Protein AF-A0A3D5ZFB7-F1 (afdb_monomer)

Mean predicted aligned error: 10.95 Å

Radius of gyration: 21.82 Å; Cα contacts (8 Å, |Δi|>4): 203; chains: 1; bounding box: 71×39×55 Å

Structure (mmCIF, N/CA/C/O backbone):
data_AF-A0A3D5ZFB7-F1
#
_entry.id   AF-A0A3D5ZFB7-F1
#
loop_
_atom_site.group_PDB
_atom_site.id
_atom_site.type_symbol
_atom_site.label_atom_id
_atom_site.label_alt_id
_atom_site.label_comp_id
_atom_site.label_asym_id
_atom_site.label_entity_id
_atom_site.label_seq_id
_atom_site.pdbx_PDB_ins_code
_atom_site.Cartn_x
_atom_site.Cartn_y
_atom_site.Cartn_z
_atom_site.occupancy
_atom_site.B_iso_or_equiv
_atom_site.auth_seq_id
_atom_site.auth_comp_id
_atom_site.auth_asym_id
_atom_site.auth_atom_id
_atom_site.pdbx_PDB_model_num
ATOM 1 N N . MET A 1 1 ? -27.574 -4.111 3.394 1.00 50.00 1 MET A N 1
ATOM 2 C CA . MET A 1 1 ? -26.182 -4.610 3.380 1.00 50.00 1 MET A CA 1
ATOM 3 C C . MET A 1 1 ? -25.837 -5.037 4.792 1.00 50.00 1 MET A C 1
ATOM 5 O O . MET A 1 1 ? -26.088 -4.254 5.698 1.00 50.00 1 MET A O 1
ATOM 9 N N . GLU A 1 2 ? -25.321 -6.248 4.999 1.00 54.12 2 GLU A N 1
ATOM 10 C CA . GLU A 1 2 ? -24.775 -6.628 6.313 1.00 54.12 2 GLU A CA 1
ATOM 11 C C . GLU A 1 2 ? -23.625 -5.687 6.685 1.00 54.12 2 GLU A C 1
ATOM 13 O O . GLU A 1 2 ? -22.731 -5.469 5.862 1.00 54.12 2 GLU A O 1
ATOM 18 N N . ARG A 1 3 ? -23.669 -5.122 7.893 1.00 68.38 3 ARG A N 1
ATOM 19 C CA . ARG A 1 3 ? -22.588 -4.296 8.442 1.00 68.38 3 ARG A CA 1
ATOM 20 C C . ARG A 1 3 ? -21.372 -5.178 8.746 1.00 68.38 3 ARG A C 1
ATOM 22 O O . ARG A 1 3 ? -21.525 -6.341 9.108 1.00 68.38 3 ARG A O 1
ATOM 29 N N . TYR A 1 4 ? -20.171 -4.628 8.589 1.00 77.56 4 TYR A N 1
ATOM 30 C CA . TYR A 1 4 ? -18.932 -5.328 8.932 1.00 77.56 4 TYR A CA 1
ATOM 31 C C . TYR A 1 4 ? -18.887 -5.612 10.442 1.00 77.56 4 TYR A C 1
ATOM 33 O O . TYR A 1 4 ? -18.949 -4.675 11.235 1.00 77.56 4 TYR A O 1
ATOM 41 N N . ASN A 1 5 ? -18.738 -6.876 10.849 1.00 81.19 5 ASN A N 1
ATOM 42 C CA . ASN A 1 5 ? -18.515 -7.246 12.250 1.00 81.19 5 ASN A CA 1
ATOM 43 C C . ASN A 1 5 ? -17.029 -7.556 12.497 1.00 81.19 5 ASN A C 1
ATOM 45 O O . ASN A 1 5 ? -16.633 -8.707 12.655 1.00 81.19 5 ASN A O 1
ATOM 49 N N . PHE A 1 6 ? -16.176 -6.526 12.520 1.00 84.50 6 PHE A N 1
ATOM 50 C CA . PHE A 1 6 ? -14.735 -6.717 12.757 1.00 84.50 6 PHE A CA 1
ATOM 51 C C . PHE A 1 6 ? -14.398 -7.189 14.181 1.00 84.50 6 PHE A C 1
ATOM 53 O O . PHE A 1 6 ? -13.316 -7.758 14.391 1.00 84.50 6 PHE A O 1
ATOM 60 N N . LYS A 1 7 ? -15.306 -6.974 15.147 1.00 81.75 7 LYS A N 1
ATOM 61 C CA . LYS A 1 7 ? -15.159 -7.418 16.544 1.00 81.75 7 LYS A CA 1
ATOM 62 C C . LYS A 1 7 ? -15.029 -8.938 16.611 1.00 81.75 7 LYS A C 1
ATOM 64 O O . LYS A 1 7 ? -14.077 -9.434 17.217 1.00 81.75 7 LYS A O 1
ATOM 69 N N . ASP A 1 8 ? -15.859 -9.650 15.856 1.00 80.88 8 ASP A N 1
ATOM 70 C CA . ASP A 1 8 ? -15.842 -11.114 15.822 1.00 80.88 8 ASP A CA 1
ATOM 71 C C . ASP A 1 8 ? -15.081 -11.650 14.599 1.00 80.88 8 ASP A C 1
ATOM 73 O O . ASP A 1 8 ? -14.173 -12.474 14.737 1.00 80.88 8 ASP A O 1
ATOM 77 N N . GLU A 1 9 ? -15.311 -11.085 13.413 1.00 85.94 9 GLU A N 1
ATOM 78 C CA . GLU A 1 9 ? -14.885 -11.634 12.121 1.00 85.94 9 GLU A CA 1
ATOM 79 C C . GLU A 1 9 ? -13.856 -10.745 11.396 1.00 85.94 9 GLU A C 1
ATOM 81 O O . GLU A 1 9 ? -14.111 -10.194 10.323 1.00 85.94 9 GLU A O 1
ATOM 86 N N . LEU A 1 10 ? -12.641 -10.628 11.951 1.00 85.44 10 LEU A N 1
ATOM 87 C CA . LEU A 1 10 ? -11.584 -9.807 11.340 1.00 85.44 10 LEU A CA 1
ATOM 88 C C . LEU A 1 10 ? -11.217 -10.291 9.928 1.00 85.44 10 LEU A C 1
ATOM 90 O O . LEU A 1 10 ? -11.269 -9.512 8.984 1.00 85.44 10 LEU A O 1
ATOM 94 N N . THR A 1 11 ? -10.854 -11.567 9.768 1.00 85.50 11 THR A N 1
ATOM 95 C CA . THR A 1 11 ? -10.375 -12.091 8.477 1.00 85.50 11 THR A CA 1
ATOM 96 C C . THR A 1 11 ? -11.444 -12.011 7.377 1.00 85.50 11 THR A C 1
ATOM 98 O O . THR A 1 11 ? -11.147 -11.427 6.332 1.00 85.50 11 THR A O 1
ATOM 101 N N . PRO A 1 12 ? -12.686 -12.505 7.574 1.00 88.06 12 PRO A N 1
ATOM 102 C CA . PRO A 1 12 ? -13.744 -12.360 6.570 1.00 88.06 12 PRO A CA 1
ATOM 103 C C . PRO A 1 12 ? -14.067 -10.892 6.266 1.00 88.06 12 PRO A C 1
ATOM 105 O O . PRO A 1 12 ? -14.229 -10.529 5.100 1.00 88.06 12 PRO A O 1
ATOM 108 N N . GLY A 1 13 ? -14.084 -10.030 7.290 1.00 87.50 13 GLY A N 1
ATOM 109 C CA . GLY A 1 13 ? -14.293 -8.593 7.127 1.00 87.50 13 GLY A CA 1
ATOM 110 C C . GLY A 1 13 ? -13.228 -7.933 6.248 1.00 87.50 13 GLY A C 1
ATOM 111 O O . GLY A 1 13 ? -13.571 -7.152 5.361 1.00 87.50 13 GLY A O 1
ATOM 112 N N . VAL A 1 14 ? -11.950 -8.278 6.439 1.00 89.69 14 VAL A N 1
ATOM 113 C CA . VAL A 1 14 ? -10.826 -7.744 5.647 1.00 89.69 14 VAL A CA 1
ATOM 114 C C . VAL A 1 14 ? -10.932 -8.157 4.180 1.00 89.69 14 VAL A C 1
ATOM 116 O O . VAL A 1 14 ? -10.789 -7.309 3.303 1.00 89.69 14 VAL A O 1
ATOM 119 N N . PHE A 1 15 ? -11.233 -9.426 3.888 1.00 89.88 15 PHE A N 1
ATOM 120 C CA . PHE A 1 15 ? -11.402 -9.888 2.503 1.00 89.88 15 PHE A CA 1
ATOM 121 C C . PHE A 1 15 ? -12.648 -9.303 1.830 1.00 89.88 15 PHE A C 1
ATOM 123 O O . PHE A 1 15 ? -12.613 -8.968 0.644 1.00 89.88 15 PHE A O 1
ATOM 130 N N . ARG A 1 16 ? -13.741 -9.126 2.580 1.00 90.62 16 ARG A N 1
ATOM 131 C CA . ARG A 1 16 ? -14.948 -8.456 2.082 1.00 90.62 16 ARG A CA 1
ATOM 132 C C . ARG A 1 16 ? -14.668 -6.995 1.731 1.00 90.62 16 ARG A C 1
ATOM 134 O O . ARG A 1 16 ? -15.089 -6.542 0.668 1.00 90.62 16 ARG A O 1
ATOM 141 N N . LEU A 1 17 ? -13.930 -6.289 2.589 1.00 90.88 17 LEU A N 1
ATOM 142 C CA . LEU A 1 17 ? -13.538 -4.900 2.363 1.00 90.88 17 LEU A CA 1
ATOM 143 C C . LEU A 1 17 ? -12.579 -4.779 1.169 1.00 90.88 17 LEU A C 1
ATOM 145 O O . LEU A 1 17 ? -12.814 -3.954 0.288 1.00 90.88 17 LEU A O 1
ATOM 149 N N . LEU A 1 18 ? -11.589 -5.676 1.067 1.00 91.81 18 LEU A N 1
ATOM 150 C CA . LEU A 1 18 ? -10.706 -5.792 -0.097 1.00 91.81 18 LEU A CA 1
ATOM 151 C C . LEU A 1 18 ? -11.518 -5.897 -1.392 1.00 91.81 18 LEU A C 1
ATOM 153 O O . LEU A 1 18 ? -11.316 -5.102 -2.305 1.00 91.81 18 LEU A O 1
ATOM 157 N N . GLY A 1 19 ? -12.468 -6.834 -1.467 1.00 89.75 19 GLY A N 1
ATOM 158 C CA . GLY A 1 19 ? -13.283 -7.041 -2.668 1.00 89.75 19 GLY A CA 1
ATOM 159 C C . GLY A 1 19 ? -14.127 -5.825 -3.064 1.00 89.75 19 GLY A C 1
ATOM 160 O O . GLY A 1 19 ? -14.397 -5.620 -4.246 1.00 89.75 19 GLY A O 1
ATOM 161 N N . ARG A 1 20 ? -14.520 -4.989 -2.096 1.00 92.69 20 ARG A N 1
ATOM 162 C CA . ARG A 1 20 ? -15.295 -3.762 -2.335 1.00 92.69 20 ARG A CA 1
ATOM 163 C C . ARG A 1 20 ? -14.419 -2.587 -2.759 1.00 92.69 20 ARG A C 1
ATOM 165 O O . ARG A 1 20 ? -14.853 -1.781 -3.577 1.00 92.69 20 ARG A O 1
ATOM 172 N N . VAL A 1 21 ? -13.209 -2.474 -2.224 1.00 93.38 21 VAL A N 1
ATOM 173 C CA . VAL A 1 21 ? -12.342 -1.300 -2.420 1.00 93.38 21 VAL A CA 1
ATOM 174 C C . VAL A 1 21 ? -11.342 -1.493 -3.567 1.00 93.38 21 VAL A C 1
ATOM 176 O O . VAL A 1 21 ? -10.922 -0.513 -4.180 1.00 93.38 21 VAL A O 1
ATOM 179 N N . LEU A 1 22 ? -11.011 -2.740 -3.922 1.00 93.00 22 LEU A N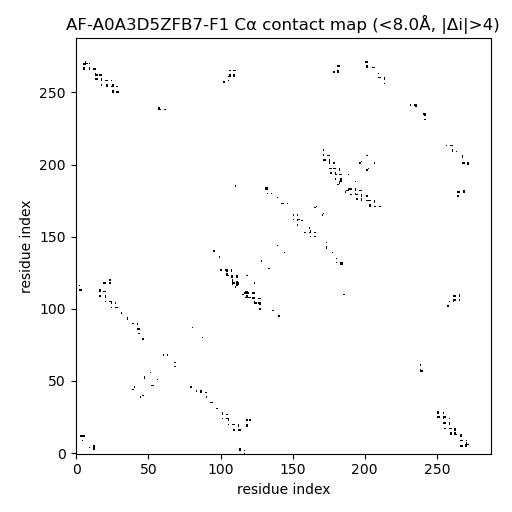 1
ATOM 180 C CA . LEU A 1 22 ? -9.963 -3.065 -4.894 1.00 93.00 22 LEU A CA 1
ATOM 181 C C . LEU A 1 22 ? -10.161 -2.393 -6.255 1.00 93.00 22 LEU A C 1
ATOM 183 O O . LEU A 1 22 ? -9.229 -1.776 -6.758 1.00 93.00 22 LEU A O 1
ATOM 187 N N . MET A 1 23 ? -11.349 -2.504 -6.857 1.00 92.44 23 MET A N 1
ATOM 188 C CA . MET A 1 23 ? -11.562 -2.016 -8.225 1.00 92.44 23 MET A CA 1
ATOM 189 C C . MET A 1 23 ? -11.438 -0.483 -8.332 1.00 92.44 23 MET A C 1
ATOM 191 O O . MET A 1 23 ? -10.672 -0.016 -9.177 1.00 92.44 23 MET A O 1
ATOM 195 N N . PRO A 1 24 ? -12.094 0.325 -7.473 1.00 92.75 24 PRO A N 1
ATOM 196 C CA . PRO A 1 24 ? -11.853 1.767 -7.440 1.00 92.75 24 PRO A CA 1
ATOM 197 C C . PRO A 1 24 ? -10.380 2.140 -7.203 1.00 92.75 24 PRO A C 1
ATOM 199 O O . PRO A 1 24 ? -9.858 3.018 -7.890 1.00 92.75 24 PRO A O 1
ATOM 202 N N . SER A 1 25 ? -9.694 1.471 -6.269 1.00 92.75 25 SER A N 1
ATOM 203 C CA . SER A 1 25 ? -8.273 1.717 -5.994 1.00 92.75 25 SER A CA 1
ATOM 204 C C . SER A 1 25 ? -7.386 1.375 -7.189 1.00 92.75 25 SER A C 1
ATOM 206 O O . SER A 1 25 ? -6.499 2.152 -7.527 1.00 92.75 25 SER A O 1
ATOM 208 N N . PHE A 1 26 ? -7.655 0.263 -7.871 1.00 91.50 26 PHE A N 1
ATOM 209 C CA . PHE A 1 26 ? -6.929 -0.149 -9.068 1.00 91.50 26 PHE A CA 1
ATOM 210 C C . PHE A 1 26 ? -7.075 0.864 -10.212 1.00 91.50 26 PHE A C 1
ATOM 212 O O . PHE A 1 26 ? -6.081 1.242 -10.831 1.00 91.50 26 PHE A O 1
ATOM 219 N N . ILE A 1 27 ? -8.290 1.374 -10.445 1.00 91.06 27 ILE A N 1
ATOM 220 C CA . ILE A 1 27 ? -8.531 2.454 -11.417 1.00 91.06 27 ILE A CA 1
ATOM 221 C C . ILE A 1 27 ? -7.706 3.694 -11.051 1.00 91.06 27 ILE A C 1
ATOM 223 O O . ILE A 1 27 ? -7.077 4.296 -11.921 1.00 91.06 27 ILE A O 1
ATOM 227 N N . MET A 1 28 ? -7.660 4.056 -9.767 1.00 91.25 28 MET A N 1
ATOM 228 C CA . MET A 1 28 ? -6.862 5.189 -9.302 1.00 91.25 28 MET A CA 1
ATOM 229 C C . MET A 1 28 ? -5.358 4.978 -9.532 1.00 91.25 28 MET A C 1
ATOM 231 O O . MET A 1 28 ? -4.671 5.903 -9.967 1.00 91.25 28 MET A O 1
ATOM 235 N N . SER A 1 29 ? -4.845 3.765 -9.297 1.00 89.44 29 SER A N 1
ATOM 236 C CA . SER A 1 29 ? -3.453 3.413 -9.605 1.00 89.44 29 SER A CA 1
ATOM 237 C C . SER A 1 29 ? -3.148 3.554 -11.095 1.00 89.44 29 SER A C 1
ATOM 239 O O . SER A 1 29 ? -2.123 4.131 -11.448 1.00 89.44 29 SER A O 1
ATOM 241 N N . LEU A 1 30 ? -4.043 3.088 -11.974 1.00 89.19 30 LEU A N 1
ATOM 242 C CA . LEU A 1 30 ? -3.875 3.218 -13.425 1.00 89.19 30 LEU A CA 1
ATOM 243 C C . LEU A 1 30 ? -3.819 4.684 -13.866 1.00 89.19 30 LEU A C 1
ATOM 245 O O . LEU A 1 30 ? -2.933 5.053 -14.635 1.00 89.19 30 LEU A O 1
ATOM 249 N N . ILE A 1 31 ? -4.713 5.531 -13.347 1.00 89.81 31 ILE A N 1
ATOM 250 C CA . ILE A 1 31 ? -4.702 6.975 -13.628 1.00 89.81 31 ILE A CA 1
ATOM 251 C C . ILE A 1 31 ? -3.349 7.580 -13.232 1.00 89.81 31 ILE A C 1
ATOM 253 O O . ILE A 1 31 ? -2.757 8.327 -14.011 1.00 89.81 31 ILE A O 1
ATOM 257 N N . PHE A 1 32 ? -2.822 7.223 -12.058 1.00 86.19 32 PHE A N 1
ATOM 258 C CA . PHE A 1 32 ? -1.526 7.725 -11.604 1.00 86.19 32 PHE A CA 1
ATOM 259 C C . PHE A 1 32 ? -0.352 7.250 -12.445 1.00 86.19 32 PHE A C 1
ATOM 261 O O . PHE A 1 32 ? 0.542 8.042 -12.723 1.00 86.19 32 PHE A O 1
ATOM 268 N N . VAL A 1 33 ? -0.357 5.992 -12.879 1.00 83.38 33 VAL A N 1
ATOM 269 C CA . VAL A 1 33 ? 0.680 5.459 -13.770 1.00 83.38 33 VAL A CA 1
ATOM 270 C C . VAL A 1 33 ? 0.691 6.220 -15.092 1.00 83.38 33 VAL A C 1
ATOM 272 O O . VAL A 1 33 ? 1.760 6.603 -15.556 1.00 83.38 33 VAL A O 1
ATOM 275 N N . VAL A 1 34 ? -0.481 6.520 -15.658 1.00 84.56 34 VAL A N 1
ATOM 276 C CA . VAL A 1 34 ? -0.592 7.328 -16.883 1.00 84.56 34 VAL A CA 1
ATOM 277 C C . VAL A 1 34 ? -0.084 8.756 -16.661 1.00 84.56 34 VAL A C 1
ATOM 279 O O . VAL A 1 34 ? 0.650 9.272 -17.500 1.00 84.56 34 VAL A O 1
ATOM 282 N N . ILE A 1 35 ? -0.415 9.386 -15.527 1.00 85.56 35 ILE A N 1
ATOM 283 C CA . ILE A 1 35 ? 0.091 10.725 -15.180 1.00 85.56 35 ILE A CA 1
ATOM 284 C C . ILE A 1 35 ? 1.615 10.705 -15.031 1.00 85.56 35 ILE A C 1
ATOM 286 O O . ILE A 1 35 ? 2.288 11.558 -15.601 1.00 85.56 35 ILE A O 1
ATOM 290 N N . ILE A 1 36 ? 2.169 9.737 -14.297 1.00 81.12 36 ILE A N 1
ATOM 291 C CA . ILE A 1 36 ? 3.616 9.611 -14.087 1.00 81.12 36 ILE A CA 1
ATOM 292 C C . ILE A 1 36 ? 4.330 9.358 -15.411 1.00 81.12 36 ILE A C 1
ATOM 294 O O . ILE A 1 36 ? 5.331 10.012 -15.679 1.00 81.12 36 ILE A O 1
ATOM 298 N N . ALA A 1 37 ? 3.806 8.471 -16.259 1.00 77.12 37 ALA A N 1
ATOM 299 C CA . ALA A 1 37 ? 4.368 8.215 -17.579 1.00 77.12 37 ALA A CA 1
ATOM 300 C C . ALA A 1 37 ? 4.343 9.477 -18.457 1.00 77.12 37 ALA A C 1
ATOM 302 O O . ALA A 1 37 ? 5.366 9.846 -19.026 1.00 77.12 37 ALA A O 1
ATOM 303 N N . GLY A 1 38 ? 3.208 10.180 -18.518 1.00 78.69 38 GLY A N 1
ATOM 304 C CA . GLY A 1 38 ? 3.067 11.399 -19.317 1.00 78.69 38 GLY A CA 1
ATOM 305 C C . GLY A 1 38 ? 3.957 12.543 -18.830 1.00 78.69 38 GLY A C 1
ATOM 306 O O . GLY A 1 38 ? 4.639 13.181 -19.626 1.00 78.69 38 GLY A O 1
ATOM 307 N N . VAL A 1 39 ? 4.006 12.784 -17.519 1.00 77.50 39 VAL A N 1
ATOM 308 C CA . VAL A 1 39 ? 4.886 13.800 -16.922 1.00 77.50 39 VAL A CA 1
ATOM 309 C C . VAL A 1 39 ? 6.356 13.396 -17.059 1.00 77.50 39 VAL A C 1
ATOM 311 O O . VAL A 1 39 ? 7.197 14.244 -17.345 1.00 77.50 39 VAL A O 1
ATOM 314 N N . GLY A 1 40 ? 6.666 12.105 -16.926 1.00 71.44 40 GLY A N 1
ATOM 315 C CA . GLY A 1 40 ? 8.001 11.553 -17.138 1.00 71.44 40 GLY A CA 1
ATOM 316 C C . GLY A 1 40 ? 8.535 11.833 -18.540 1.00 71.44 40 GLY A C 1
ATOM 317 O O . GLY A 1 40 ? 9.668 12.280 -18.660 1.00 71.44 40 GLY A O 1
ATOM 318 N N . MET A 1 41 ? 7.703 11.691 -19.578 1.00 71.56 41 MET A N 1
ATOM 319 C CA . MET A 1 41 ? 8.077 12.035 -20.961 1.00 71.56 41 MET A CA 1
ATOM 320 C C . MET A 1 41 ? 8.382 13.528 -21.157 1.00 71.56 41 MET A C 1
ATOM 322 O O . MET A 1 41 ? 9.166 13.885 -22.029 1.00 71.56 41 MET A O 1
ATOM 326 N N . VAL A 1 42 ? 7.769 14.413 -20.364 1.00 73.56 42 VAL A N 1
ATOM 327 C CA . VAL A 1 42 ? 8.004 15.866 -20.444 1.00 73.56 42 VAL A CA 1
ATOM 328 C C . VAL A 1 42 ? 9.257 16.274 -19.667 1.00 73.56 42 VAL A C 1
ATOM 330 O O . VAL A 1 42 ? 9.999 17.151 -20.100 1.00 73.56 42 VAL A O 1
ATOM 333 N N . ILE A 1 43 ? 9.480 15.658 -18.505 1.00 70.00 43 ILE A N 1
ATOM 334 C CA . ILE A 1 43 ? 10.579 15.981 -17.585 1.00 70.00 43 ILE A CA 1
ATOM 335 C C . ILE A 1 43 ? 11.896 15.307 -18.007 1.00 70.00 43 ILE A C 1
ATOM 337 O O . ILE A 1 43 ? 12.976 15.837 -17.740 1.00 70.00 43 ILE A O 1
ATOM 341 N N . VAL A 1 44 ? 11.809 14.153 -18.669 1.00 65.62 44 VAL A N 1
ATOM 342 C CA . VAL A 1 44 ? 12.936 13.403 -19.233 1.00 65.62 44 VAL A CA 1
ATOM 343 C C . VAL A 1 44 ? 12.664 13.162 -20.726 1.00 65.62 44 VAL A C 1
ATOM 345 O O . VAL A 1 44 ? 12.299 12.054 -21.123 1.00 65.62 44 VAL A O 1
ATOM 348 N N . PRO A 1 45 ? 12.792 14.204 -21.570 1.00 57.31 45 PRO A N 1
ATOM 349 C CA . PRO A 1 45 ? 12.507 14.098 -23.003 1.00 57.31 45 PRO A CA 1
ATOM 350 C C . PRO A 1 45 ? 13.519 13.212 -23.753 1.00 57.31 45 PRO A C 1
ATOM 352 O O . PRO A 1 45 ? 13.191 12.648 -24.796 1.00 57.31 45 PRO A O 1
ATOM 355 N N . ASP A 1 46 ? 14.722 13.030 -23.197 1.00 53.84 46 ASP A N 1
ATOM 356 C CA . ASP A 1 46 ? 15.858 12.353 -23.842 1.00 53.84 46 ASP A CA 1
ATOM 357 C C . ASP A 1 46 ? 15.900 10.827 -23.666 1.00 53.84 46 ASP A C 1
ATOM 359 O O . ASP A 1 46 ? 16.905 10.191 -23.972 1.00 53.84 46 ASP A O 1
ATOM 363 N N . LEU A 1 47 ? 14.789 10.188 -23.279 1.00 49.47 47 LEU A N 1
ATOM 364 C CA . LEU A 1 47 ? 14.677 8.718 -23.308 1.00 49.47 47 LEU A CA 1
ATOM 365 C C . LEU A 1 47 ? 14.914 8.110 -24.708 1.00 49.47 47 LEU A C 1
ATOM 367 O O . LEU A 1 47 ? 15.100 6.903 -24.819 1.00 49.47 47 LEU A O 1
ATOM 371 N N . SER A 1 48 ? 14.903 8.933 -25.762 1.00 47.78 48 SER A N 1
ATOM 372 C CA . SER A 1 48 ? 15.145 8.540 -27.157 1.00 47.78 48 SER A CA 1
ATOM 373 C C . SER A 1 48 ? 16.547 8.872 -27.690 1.00 47.78 48 SER A C 1
ATOM 375 O O . SER A 1 48 ? 16.870 8.474 -28.808 1.00 47.78 48 SER A O 1
ATOM 377 N N . ALA A 1 49 ? 17.380 9.602 -26.938 1.00 46.28 49 ALA A N 1
ATOM 378 C CA . ALA A 1 49 ? 18.609 10.187 -27.479 1.00 46.28 49 ALA A CA 1
ATOM 379 C C . ALA A 1 49 ? 19.836 9.257 -27.442 1.00 46.28 49 ALA A C 1
ATOM 381 O O . ALA A 1 49 ? 20.758 9.449 -28.234 1.00 46.28 49 ALA A O 1
ATOM 382 N N . GLU A 1 50 ? 19.844 8.211 -26.608 1.00 47.72 50 GLU A N 1
ATOM 383 C CA . GLU A 1 50 ? 20.925 7.214 -26.577 1.00 47.72 50 GLU A CA 1
ATOM 384 C C . GLU A 1 50 ? 20.471 5.838 -27.104 1.00 47.72 50 GLU A C 1
ATOM 386 O O . GLU A 1 50 ? 20.183 4.898 -26.368 1.00 47.72 50 GLU A O 1
ATOM 391 N N . GLY A 1 51 ? 20.462 5.719 -28.435 1.00 49.38 51 GLY A N 1
ATOM 392 C CA . GLY A 1 51 ? 21.029 4.558 -29.138 1.00 49.38 51 GLY A CA 1
ATOM 393 C C . GLY A 1 51 ? 20.141 3.350 -29.452 1.00 49.38 51 GLY A C 1
ATOM 394 O O . GLY A 1 51 ? 20.435 2.648 -30.415 1.00 49.38 51 GLY A O 1
ATOM 395 N N . GLU A 1 52 ? 19.043 3.121 -28.739 1.00 51.66 52 GLU A N 1
ATOM 396 C CA . GLU A 1 52 ? 18.027 2.136 -29.135 1.00 51.66 52 GLU A CA 1
ATOM 397 C C . GLU A 1 52 ? 16.658 2.798 -29.090 1.00 51.66 52 GLU A C 1
ATOM 399 O O . GLU A 1 52 ? 16.231 3.278 -28.040 1.00 51.66 52 GLU A O 1
ATOM 404 N N . ASP A 1 53 ? 15.957 2.804 -30.227 1.00 56.97 53 ASP A N 1
ATOM 405 C CA . ASP A 1 53 ? 14.529 3.110 -30.251 1.00 56.97 53 ASP A CA 1
ATOM 406 C C . ASP A 1 53 ? 13.879 2.229 -29.170 1.00 56.97 53 ASP A C 1
ATOM 408 O O . ASP A 1 53 ? 14.141 1.026 -29.125 1.00 56.97 53 ASP A O 1
ATOM 412 N N . PHE A 1 54 ? 13.091 2.797 -28.251 1.00 56.22 54 PHE A N 1
ATOM 413 C CA . PHE A 1 54 ? 12.473 2.033 -27.151 1.00 56.22 54 PHE A CA 1
ATOM 414 C C . PHE A 1 54 ? 11.748 0.790 -27.688 1.00 56.22 54 PHE A C 1
ATOM 416 O O . PHE A 1 54 ? 11.706 -0.257 -27.051 1.00 56.22 54 PHE A O 1
ATOM 423 N N . LYS A 1 55 ? 11.253 0.892 -28.922 1.00 57.81 55 LYS A N 1
ATOM 424 C CA . LYS A 1 55 ? 10.718 -0.206 -29.713 1.00 57.81 55 LYS A CA 1
ATOM 425 C C . LYS A 1 55 ? 11.740 -1.314 -30.014 1.00 57.81 55 LYS A C 1
ATOM 427 O O . LYS A 1 55 ? 11.425 -2.470 -29.771 1.00 57.81 55 LYS A O 1
ATOM 432 N N . THR A 1 56 ? 12.936 -0.980 -30.491 1.00 62.84 56 THR A N 1
ATOM 433 C CA . THR A 1 56 ? 14.034 -1.931 -30.734 1.00 62.84 56 THR A CA 1
ATOM 434 C C . THR A 1 56 ? 14.474 -2.609 -29.441 1.00 62.84 56 THR A C 1
ATOM 436 O O . THR A 1 56 ? 14.653 -3.820 -29.435 1.00 62.84 56 THR A O 1
ATOM 439 N N . PHE A 1 57 ? 14.554 -1.862 -28.333 1.00 64.06 57 PHE A N 1
ATOM 440 C CA . PHE A 1 57 ? 14.828 -2.441 -27.015 1.00 64.06 57 PHE A CA 1
ATOM 441 C C . PHE A 1 57 ? 13.716 -3.397 -26.557 1.00 64.06 57 PHE A C 1
ATOM 443 O O . PHE A 1 57 ? 13.999 -4.442 -25.990 1.00 64.06 57 PHE A O 1
ATOM 450 N N . LEU A 1 58 ? 12.441 -3.073 -26.798 1.00 60.69 58 LEU A N 1
ATOM 451 C CA . LEU A 1 58 ? 11.327 -3.973 -26.473 1.00 60.69 58 LEU A CA 1
ATOM 452 C C . LEU A 1 58 ? 11.286 -5.224 -27.360 1.00 60.69 58 LEU A C 1
ATOM 454 O O . LEU A 1 58 ? 10.839 -6.276 -26.908 1.00 60.69 58 LEU A O 1
ATOM 458 N N . GLU A 1 59 ? 11.717 -5.105 -28.614 1.00 63.12 59 GLU A N 1
ATOM 459 C CA . GLU A 1 59 ? 11.829 -6.225 -29.546 1.00 63.12 59 GLU A CA 1
ATOM 460 C C . GLU A 1 59 ? 13.009 -7.139 -29.168 1.00 63.12 59 GLU A C 1
ATOM 462 O O . GLU A 1 59 ? 12.828 -8.354 -29.144 1.00 63.12 59 GLU A O 1
ATOM 467 N N . SER A 1 60 ? 14.158 -6.581 -28.764 1.00 64.06 60 SER A N 1
ATOM 468 C CA . SER A 1 60 ? 15.317 -7.347 -28.275 1.00 64.06 60 SER A CA 1
ATOM 469 C C . SER A 1 60 ? 15.136 -7.877 -26.846 1.00 64.06 60 SER A C 1
ATOM 471 O O . SER A 1 60 ? 15.658 -8.937 -26.513 1.00 64.06 60 SER A O 1
ATOM 473 N N . ALA A 1 61 ? 14.319 -7.219 -26.013 1.00 61.69 61 ALA A N 1
ATOM 474 C CA . ALA A 1 61 ? 13.980 -7.657 -24.655 1.00 61.69 61 ALA A CA 1
ATOM 475 C C . ALA A 1 61 ? 13.376 -9.068 -24.595 1.00 61.69 61 ALA A C 1
ATOM 477 O O . ALA A 1 61 ? 13.512 -9.748 -23.580 1.00 61.69 61 ALA A O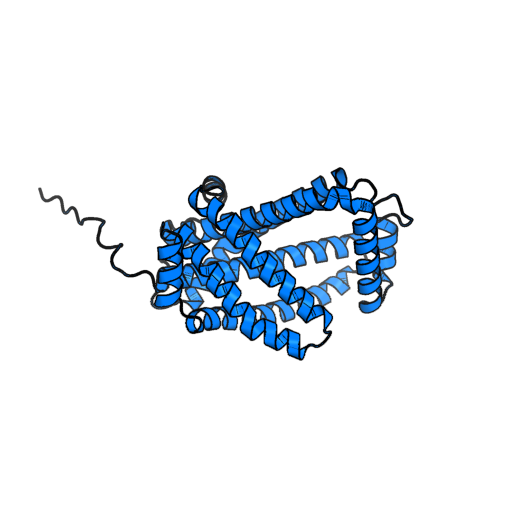 1
ATOM 478 N N . ALA A 1 62 ? 12.711 -9.505 -25.668 1.00 60.88 62 ALA A N 1
ATOM 479 C CA . ALA A 1 62 ? 12.138 -10.843 -25.777 1.00 60.88 62 ALA A CA 1
ATOM 480 C C . ALA A 1 62 ? 13.188 -11.943 -26.029 1.00 60.88 62 ALA A C 1
ATOM 482 O O . ALA A 1 62 ? 12.878 -13.120 -25.853 1.00 60.88 62 ALA A O 1
ATOM 483 N N . GLU A 1 63 ? 14.402 -11.572 -26.447 1.00 66.25 63 GLU A N 1
ATOM 484 C CA . GLU A 1 63 ? 15.482 -12.498 -26.807 1.00 66.25 63 GLU A CA 1
ATOM 485 C C . GLU A 1 63 ? 16.490 -12.722 -25.667 1.00 66.25 63 GLU A C 1
ATOM 487 O O . GLU A 1 63 ? 17.233 -13.703 -25.702 1.00 66.25 63 GLU A O 1
ATOM 492 N N . TYR A 1 64 ? 16.506 -11.860 -24.644 1.00 63.47 64 TYR A N 1
ATOM 493 C CA . TYR A 1 64 ? 17.410 -11.986 -23.495 1.00 63.47 64 TYR A CA 1
ATOM 494 C C . TYR A 1 64 ? 16.906 -12.993 -22.451 1.00 63.47 64 TYR A C 1
ATOM 496 O O . TYR A 1 64 ? 15.709 -13.079 -22.160 1.00 63.47 64 TYR A O 1
ATOM 504 N N . GLU A 1 65 ? 17.834 -13.712 -21.809 1.00 66.06 65 GLU A N 1
ATOM 505 C CA . GLU A 1 65 ? 17.530 -14.465 -20.587 1.00 66.06 65 GLU A CA 1
ATOM 506 C C . GLU A 1 65 ? 17.147 -13.501 -19.443 1.00 66.06 65 GLU A C 1
ATOM 508 O O . GLU A 1 65 ? 17.607 -12.358 -19.397 1.00 66.06 65 GLU A O 1
ATOM 513 N N . SER A 1 66 ? 16.300 -13.936 -18.496 1.00 57.22 66 SER A N 1
ATOM 514 C CA . SER A 1 66 ? 15.715 -13.046 -17.469 1.00 57.22 66 SER A CA 1
ATOM 515 C C . SER A 1 66 ? 16.749 -12.283 -16.645 1.00 57.22 66 SER A C 1
ATOM 517 O O . SER A 1 66 ? 16.530 -11.129 -16.266 1.00 57.22 66 SER A O 1
ATOM 519 N N . ASP A 1 67 ? 17.872 -12.932 -16.362 1.00 61.47 67 ASP A N 1
ATOM 520 C CA . ASP A 1 67 ? 18.917 -12.402 -15.492 1.00 61.47 67 ASP A CA 1
ATOM 521 C C . ASP A 1 67 ? 19.760 -11.357 -16.237 1.00 61.47 67 ASP A C 1
ATOM 523 O O . ASP A 1 67 ? 20.126 -10.323 -15.673 1.00 61.47 67 ASP A O 1
ATOM 527 N N . GLU A 1 68 ? 19.972 -11.571 -17.536 1.00 67.31 68 GLU A N 1
ATOM 528 C CA . GLU A 1 68 ? 20.666 -10.649 -18.434 1.00 67.31 68 GLU A CA 1
ATOM 529 C C . GLU A 1 68 ? 19.801 -9.414 -18.730 1.00 67.31 68 GLU A C 1
ATOM 531 O O . GLU A 1 68 ? 20.264 -8.278 -18.598 1.00 67.31 68 GLU A O 1
ATOM 536 N N . LEU A 1 69 ? 18.503 -9.616 -18.989 1.00 67.69 69 LEU A N 1
ATOM 537 C CA . LEU A 1 69 ? 17.531 -8.537 -19.170 1.00 67.69 69 LEU A CA 1
ATOM 538 C C . LEU A 1 69 ? 17.448 -7.634 -17.933 1.00 67.69 69 LEU A C 1
ATOM 540 O O . LEU A 1 69 ? 17.385 -6.410 -18.057 1.00 67.69 69 LEU A O 1
ATOM 544 N N . THR A 1 70 ? 17.470 -8.225 -16.736 1.00 61.97 70 THR A N 1
ATOM 545 C CA . THR A 1 70 ? 17.419 -7.473 -15.475 1.00 61.97 70 THR A CA 1
ATOM 546 C C . THR A 1 70 ? 18.652 -6.584 -15.309 1.00 61.97 70 THR A C 1
ATOM 548 O O . THR A 1 70 ? 18.514 -5.420 -14.927 1.00 61.97 70 THR A O 1
ATOM 551 N N . GLY A 1 71 ? 19.843 -7.096 -15.641 1.00 67.94 71 GLY A N 1
ATOM 552 C CA . GLY A 1 71 ? 21.089 -6.325 -15.620 1.00 67.94 71 GLY A CA 1
ATOM 553 C C . GLY A 1 71 ? 21.079 -5.163 -16.616 1.00 67.94 71 GLY A C 1
ATOM 554 O O . GLY A 1 71 ? 21.347 -4.024 -16.233 1.00 67.94 71 GLY A O 1
ATOM 555 N N . ILE A 1 72 ? 20.669 -5.422 -17.862 1.00 68.25 72 ILE A N 1
ATOM 556 C CA . ILE A 1 72 ? 20.567 -4.402 -18.919 1.00 68.25 72 ILE A CA 1
ATOM 557 C C . ILE A 1 72 ? 19.539 -3.325 -18.546 1.00 68.25 72 ILE A C 1
ATOM 559 O O . ILE A 1 72 ? 19.790 -2.131 -18.716 1.00 68.25 72 ILE A O 1
ATOM 563 N N . MET A 1 73 ? 18.384 -3.718 -18.000 1.00 65.62 73 MET A N 1
ATOM 564 C CA . MET A 1 73 ? 17.375 -2.772 -17.523 1.00 65.62 73 MET A CA 1
ATOM 565 C C . MET A 1 73 ? 17.904 -1.894 -16.389 1.00 65.62 73 MET A C 1
ATOM 567 O O . MET A 1 73 ? 17.678 -0.685 -16.408 1.00 65.62 73 MET A O 1
ATOM 571 N N . GLN A 1 74 ? 18.604 -2.475 -15.411 1.00 65.75 74 GLN A N 1
ATOM 572 C CA . GLN A 1 74 ? 19.204 -1.711 -14.318 1.00 65.75 74 GLN A CA 1
ATOM 573 C C . GLN A 1 74 ? 20.238 -0.711 -14.834 1.00 65.75 74 GLN A C 1
ATOM 575 O O . GLN A 1 74 ? 20.191 0.453 -14.443 1.00 65.75 74 GLN A O 1
ATOM 580 N N . GLU A 1 75 ? 21.124 -1.129 -15.736 1.00 66.06 75 GLU A N 1
ATOM 581 C CA . GLU A 1 75 ? 22.138 -0.256 -16.328 1.00 66.06 75 GLU A CA 1
ATOM 582 C C . GLU A 1 75 ? 21.501 0.896 -17.116 1.00 66.06 75 GLU A C 1
ATOM 584 O O . GLU A 1 75 ? 21.838 2.058 -16.888 1.00 66.06 75 GLU A O 1
ATOM 589 N N . LYS A 1 76 ? 20.508 0.609 -17.968 1.00 67.50 76 LYS A N 1
ATOM 590 C CA . LYS A 1 76 ? 19.777 1.644 -18.714 1.00 67.50 76 LYS A CA 1
ATOM 591 C C . LYS A 1 76 ? 19.053 2.614 -17.783 1.00 67.50 76 LYS A C 1
ATOM 593 O O . LYS A 1 76 ? 19.148 3.822 -17.983 1.00 67.50 76 LYS A O 1
ATOM 598 N N . ILE A 1 77 ? 18.371 2.122 -16.745 1.00 66.38 77 ILE A N 1
ATOM 599 C CA . ILE A 1 77 ? 17.710 2.977 -15.745 1.00 66.38 77 ILE A CA 1
ATOM 600 C C . ILE A 1 77 ? 18.739 3.863 -15.035 1.00 66.38 77 ILE A C 1
ATOM 602 O O . ILE A 1 77 ? 18.493 5.056 -14.870 1.00 66.38 77 ILE A O 1
ATOM 606 N N . MET A 1 78 ? 19.894 3.314 -14.654 1.00 65.50 78 MET A N 1
ATOM 607 C CA . MET A 1 78 ? 20.971 4.065 -14.004 1.00 65.50 78 MET A CA 1
ATOM 608 C C . MET A 1 78 ? 21.605 5.109 -14.928 1.00 65.50 78 MET A C 1
ATOM 610 O O . MET A 1 78 ? 21.916 6.204 -14.464 1.00 65.50 78 MET A O 1
ATOM 614 N N . ASN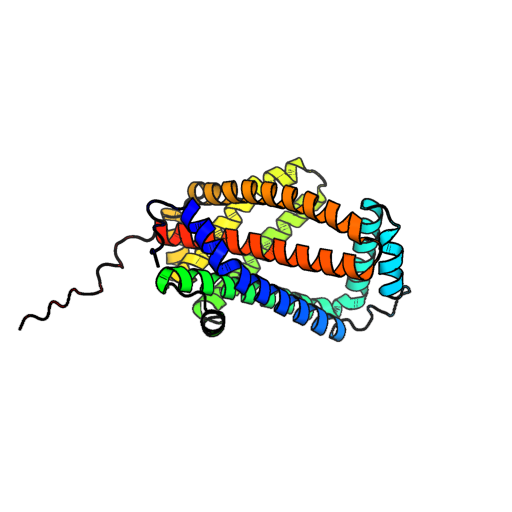 A 1 79 ? 21.747 4.817 -16.222 1.00 66.88 79 ASN A N 1
ATOM 615 C CA . ASN A 1 79 ? 22.244 5.769 -17.217 1.00 66.88 79 ASN A CA 1
ATOM 616 C C . ASN A 1 79 ? 21.232 6.890 -17.486 1.00 66.88 79 ASN A C 1
ATOM 618 O O . ASN A 1 79 ? 21.585 8.065 -17.449 1.00 66.88 79 ASN A O 1
ATOM 622 N N . ILE A 1 80 ? 19.945 6.565 -17.640 1.00 66.88 80 ILE A N 1
ATOM 623 C CA . ILE A 1 80 ? 18.877 7.573 -17.742 1.00 66.88 80 ILE A CA 1
ATOM 624 C C . ILE A 1 80 ? 18.868 8.456 -16.491 1.00 66.88 80 ILE A C 1
ATOM 626 O O . ILE A 1 80 ? 18.733 9.678 -16.588 1.00 66.88 80 ILE A O 1
ATOM 630 N N . PHE A 1 81 ? 19.034 7.846 -15.317 1.00 65.94 81 PHE A N 1
ATOM 631 C CA . PHE A 1 81 ? 19.087 8.548 -14.045 1.00 65.94 81 PHE A CA 1
ATOM 632 C C . PHE A 1 81 ? 20.293 9.481 -13.939 1.00 65.94 81 PHE A C 1
ATOM 634 O O . PHE A 1 81 ? 20.137 10.624 -13.512 1.00 65.94 81 PHE A O 1
ATOM 641 N N . SER A 1 82 ? 21.485 9.015 -14.319 1.00 66.88 82 SER A N 1
ATOM 642 C CA . SER A 1 82 ? 22.721 9.798 -14.243 1.00 66.88 82 SER A CA 1
ATOM 643 C C . SER A 1 82 ? 22.688 10.993 -15.201 1.00 66.88 82 SER A C 1
ATOM 645 O O . SER A 1 82 ? 23.036 12.105 -14.800 1.00 66.88 82 SER A O 1
ATOM 647 N N . LEU A 1 83 ? 22.168 10.801 -16.417 1.00 68.25 83 LEU A N 1
ATOM 648 C CA . LEU A 1 83 ? 21.990 11.852 -17.422 1.00 68.25 83 LEU A CA 1
ATOM 649 C C . LEU A 1 83 ? 20.945 12.893 -17.003 1.00 68.25 83 LEU A C 1
ATOM 651 O O . LEU A 1 83 ? 21.103 14.083 -17.269 1.00 68.25 83 LEU A O 1
ATOM 655 N N . ASN A 1 84 ? 19.897 12.464 -16.297 1.00 68.44 84 ASN A N 1
ATOM 656 C CA . ASN A 1 84 ? 18.758 13.306 -15.930 1.00 68.44 84 ASN A CA 1
ATOM 657 C C . ASN A 1 84 ? 18.679 13.582 -14.424 1.00 68.44 84 ASN A C 1
ATOM 659 O O . ASN A 1 84 ? 17.595 13.823 -13.887 1.00 68.44 84 ASN A O 1
ATOM 663 N N . MET A 1 85 ? 19.820 13.606 -13.727 1.00 65.25 85 MET A N 1
ATOM 664 C CA . MET A 1 85 ? 19.869 13.852 -12.280 1.00 65.25 85 MET A CA 1
ATOM 665 C C . MET A 1 85 ? 19.156 15.149 -11.861 1.00 65.25 85 MET A C 1
ATOM 667 O O . MET A 1 85 ? 18.541 15.194 -10.797 1.00 65.25 85 MET A O 1
ATOM 671 N N . GLY A 1 86 ? 19.182 16.198 -12.694 1.00 67.12 86 GLY A N 1
ATOM 672 C CA . GLY A 1 86 ? 18.458 17.453 -12.434 1.00 67.12 86 GLY A CA 1
ATOM 673 C C . GLY A 1 86 ? 16.928 17.303 -12.434 1.00 67.12 86 GLY A C 1
ATOM 674 O O . GLY A 1 86 ? 16.230 18.008 -11.707 1.00 67.12 86 GLY A O 1
ATOM 675 N N . SER A 1 87 ? 16.415 16.330 -13.186 1.00 69.25 87 SER A N 1
ATOM 676 C CA . SER A 1 87 ? 14.995 15.979 -13.306 1.00 69.25 87 SER A CA 1
ATOM 677 C C . SER A 1 87 ? 14.520 14.982 -12.240 1.00 69.25 87 SER A C 1
ATOM 679 O O . SER A 1 87 ? 13.320 14.724 -12.111 1.00 69.25 87 SER A O 1
ATOM 681 N N . PHE A 1 88 ? 15.437 14.453 -11.425 1.00 69.75 88 PHE A N 1
ATOM 682 C CA . PHE A 1 88 ? 15.129 13.472 -10.387 1.00 69.75 88 PHE A CA 1
ATOM 683 C C . PHE A 1 88 ? 14.228 14.029 -9.280 1.00 69.75 88 PHE A C 1
ATOM 685 O O . PHE A 1 88 ? 13.286 13.362 -8.858 1.00 69.75 88 PHE A O 1
ATOM 692 N N . ILE A 1 89 ? 14.481 15.259 -8.821 1.00 73.00 89 ILE A N 1
ATOM 693 C CA . ILE A 1 89 ? 13.714 15.865 -7.721 1.00 73.00 89 ILE A CA 1
ATOM 694 C C . ILE A 1 89 ? 12.224 16.013 -8.095 1.00 73.00 89 ILE A C 1
ATOM 696 O O . ILE A 1 89 ? 11.380 15.552 -7.323 1.00 73.00 89 ILE A O 1
ATOM 700 N N . PRO A 1 90 ? 11.858 16.575 -9.267 1.00 71.81 90 PRO A N 1
ATOM 701 C CA . PRO A 1 90 ? 10.468 16.596 -9.727 1.00 71.81 90 PRO A CA 1
ATOM 702 C C . PRO A 1 90 ? 9.806 15.214 -9.813 1.00 71.81 90 PRO A C 1
ATOM 704 O O . PRO A 1 90 ? 8.662 15.059 -9.383 1.00 71.81 90 PRO A O 1
ATOM 707 N N . LEU A 1 91 ? 10.516 14.201 -10.324 1.00 73.81 91 LEU A N 1
ATOM 708 C CA . LEU A 1 91 ? 10.001 12.831 -10.422 1.00 73.81 91 LEU A CA 1
ATOM 709 C C . LEU A 1 91 ? 9.776 12.203 -9.044 1.00 73.81 91 LEU A C 1
ATOM 711 O O . LEU A 1 91 ? 8.743 11.577 -8.812 1.00 73.81 91 LEU A O 1
ATOM 715 N N . LEU A 1 92 ? 10.701 12.416 -8.107 1.00 75.12 92 LEU A N 1
ATOM 716 C CA . LEU A 1 92 ? 10.570 11.964 -6.725 1.00 75.12 92 LEU A CA 1
ATOM 717 C C . LEU A 1 92 ? 9.350 12.606 -6.051 1.00 75.12 92 LEU A C 1
ATOM 719 O O . LEU A 1 92 ? 8.560 11.910 -5.416 1.00 75.12 92 LEU A O 1
ATOM 723 N N . ILE A 1 93 ? 9.163 13.919 -6.219 1.00 79.00 93 ILE A N 1
ATOM 724 C CA . ILE A 1 93 ? 7.995 14.638 -5.689 1.00 79.00 93 ILE A CA 1
ATOM 725 C C . ILE A 1 93 ? 6.705 14.048 -6.266 1.00 79.0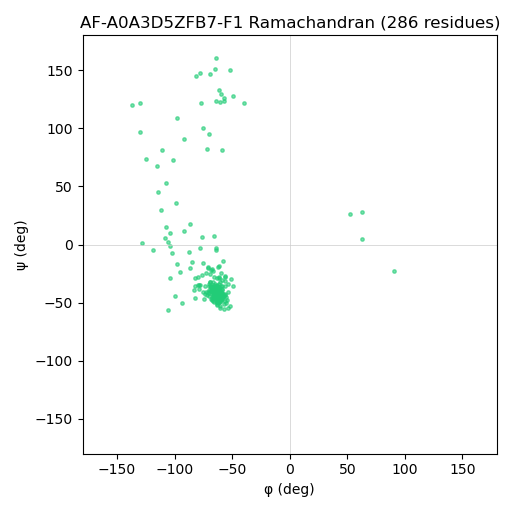0 93 ILE A C 1
ATOM 727 O O . ILE A 1 93 ? 5.761 13.794 -5.516 1.00 79.00 93 ILE A O 1
ATOM 731 N N . LEU A 1 94 ? 6.667 13.778 -7.573 1.00 81.62 94 LEU A N 1
ATOM 732 C CA . LEU A 1 94 ? 5.506 13.187 -8.233 1.00 81.62 94 LEU A CA 1
ATOM 733 C C . LEU A 1 94 ? 5.197 11.777 -7.710 1.00 81.62 94 LEU A C 1
ATOM 735 O O . LEU A 1 94 ? 4.036 11.468 -7.449 1.00 81.62 94 LEU A O 1
ATOM 739 N N . LEU A 1 95 ? 6.220 10.943 -7.504 1.00 79.31 95 LEU A N 1
ATOM 740 C CA . LEU A 1 95 ? 6.077 9.596 -6.941 1.00 79.31 95 LEU A CA 1
ATOM 741 C C . LEU A 1 95 ? 5.555 9.627 -5.501 1.00 79.31 95 LEU A C 1
ATOM 743 O O . LEU A 1 95 ? 4.641 8.874 -5.153 1.00 79.31 95 LEU A O 1
ATOM 747 N N . VAL A 1 96 ? 6.092 10.522 -4.669 1.00 80.31 96 VAL A N 1
ATOM 748 C CA . VAL A 1 96 ? 5.645 10.706 -3.281 1.00 80.31 96 VAL A CA 1
ATOM 749 C C . VAL A 1 96 ? 4.193 11.183 -3.242 1.00 80.31 96 VAL A C 1
ATOM 751 O O . VAL A 1 96 ? 3.380 10.615 -2.510 1.00 80.31 96 VAL A O 1
ATOM 754 N N . LEU A 1 97 ? 3.837 12.176 -4.061 1.00 81.06 97 LEU A N 1
ATOM 755 C CA . LEU A 1 97 ? 2.465 12.678 -4.160 1.00 81.06 97 LEU A CA 1
ATOM 756 C C . LEU A 1 97 ? 1.504 11.611 -4.684 1.00 81.06 97 LEU A C 1
ATOM 758 O O . LEU A 1 97 ? 0.423 11.444 -4.124 1.00 81.06 97 LEU A O 1
ATOM 762 N N . GLY A 1 98 ? 1.892 10.863 -5.716 1.00 82.62 98 GLY A N 1
ATOM 763 C CA . GLY A 1 98 ? 1.064 9.794 -6.267 1.00 82.62 98 GLY A CA 1
ATOM 764 C C . GLY A 1 98 ? 0.803 8.687 -5.257 1.00 82.62 98 GLY A C 1
ATOM 765 O O . GLY A 1 98 ? -0.340 8.268 -5.078 1.00 82.62 98 GLY A O 1
ATOM 766 N N . THR A 1 99 ? 1.835 8.292 -4.510 1.00 79.75 99 THR A N 1
ATOM 767 C CA . THR A 1 99 ? 1.701 7.321 -3.419 1.00 79.75 99 THR A CA 1
ATOM 768 C C . THR A 1 99 ? 0.769 7.855 -2.332 1.00 79.75 99 THR A C 1
ATOM 770 O O . THR A 1 99 ? -0.159 7.161 -1.927 1.00 79.75 99 THR A O 1
ATOM 773 N N . PHE A 1 100 ? 0.942 9.108 -1.904 1.00 80.81 100 PHE A N 1
ATOM 774 C CA . PHE A 1 100 ? 0.073 9.738 -0.907 1.00 80.81 100 PHE A CA 1
ATOM 775 C C . PHE A 1 100 ? -1.393 9.784 -1.342 1.00 80.81 100 PHE A C 1
ATOM 777 O O . PHE A 1 100 ? -2.284 9.457 -0.555 1.00 80.81 100 PHE A O 1
ATOM 784 N N . ILE A 1 101 ? -1.655 10.179 -2.588 1.00 84.75 101 ILE A N 1
ATOM 785 C CA . ILE A 1 101 ? -3.015 10.290 -3.115 1.00 84.75 101 ILE A CA 1
ATOM 786 C C . ILE A 1 101 ? -3.647 8.902 -3.211 1.00 84.75 101 ILE A C 1
ATOM 788 O O . ILE A 1 101 ? -4.781 8.723 -2.776 1.00 84.75 101 ILE A O 1
ATOM 792 N N . PHE A 1 102 ? -2.912 7.903 -3.701 1.00 86.06 102 PHE A N 1
ATOM 793 C CA . PHE A 1 102 ? -3.396 6.527 -3.770 1.00 86.06 102 PHE A CA 1
ATOM 794 C C . PHE A 1 102 ? -3.720 5.940 -2.385 1.00 86.06 102 PHE A C 1
ATOM 796 O O . PHE A 1 102 ? -4.784 5.336 -2.202 1.00 86.06 102 PHE A O 1
ATOM 803 N N . TYR A 1 103 ? -2.837 6.144 -1.402 1.00 82.00 103 TYR A N 1
ATOM 804 C CA . TYR A 1 103 ? -3.049 5.682 -0.030 1.00 82.00 103 TYR A CA 1
ATOM 805 C C . TYR A 1 103 ? -4.269 6.357 0.604 1.00 82.00 103 TYR A C 1
ATOM 807 O O . TYR A 1 103 ? -5.151 5.658 1.100 1.00 82.00 103 TYR A O 1
ATOM 815 N N . ASN A 1 104 ? -4.382 7.688 0.519 1.00 84.19 104 ASN A N 1
ATOM 816 C CA . ASN A 1 104 ? -5.551 8.424 1.015 1.00 84.19 104 ASN A CA 1
ATOM 817 C C . ASN A 1 104 ? -6.847 7.995 0.351 1.00 84.19 104 ASN A C 1
ATOM 819 O O . ASN A 1 104 ? -7.863 7.820 1.016 1.00 84.19 104 ASN A O 1
ATOM 823 N N . PHE A 1 105 ? -6.816 7.834 -0.966 1.00 89.19 105 PHE A N 1
ATOM 824 C CA . PHE A 1 105 ? -7.978 7.440 -1.736 1.00 89.19 105 PHE A CA 1
ATOM 825 C C . PHE A 1 105 ? -8.505 6.074 -1.281 1.00 89.19 105 PHE A C 1
ATOM 827 O O . PHE A 1 105 ? -9.668 5.945 -0.897 1.00 89.19 105 PHE A O 1
ATOM 834 N N . SER A 1 106 ? -7.625 5.071 -1.249 1.00 88.62 106 SER A N 1
ATOM 835 C CA . SER A 1 106 ? -7.953 3.700 -0.835 1.00 88.62 106 SER A CA 1
ATOM 836 C C . SER A 1 106 ? -8.402 3.634 0.625 1.00 88.62 106 SER A C 1
ATOM 838 O O . SER A 1 106 ? -9.304 2.877 0.991 1.00 88.62 106 SER A O 1
ATOM 840 N N . TYR A 1 107 ? -7.804 4.473 1.463 1.00 85.75 107 TYR A N 1
ATOM 841 C CA . TYR A 1 107 ? -8.178 4.618 2.856 1.00 85.75 107 TYR A CA 1
ATOM 842 C C . TYR A 1 107 ? -9.577 5.231 3.032 1.00 85.75 107 TYR A C 1
ATOM 844 O O . TYR A 1 107 ? -10.411 4.677 3.747 1.00 85.75 107 TYR A O 1
ATOM 852 N N . ASN A 1 108 ? -9.878 6.325 2.328 1.00 87.06 108 ASN A N 1
ATOM 853 C CA . ASN A 1 108 ? -11.192 6.968 2.349 1.00 87.06 108 ASN A CA 1
ATOM 854 C C . ASN A 1 108 ? -12.292 6.043 1.825 1.00 87.06 108 ASN A C 1
ATOM 856 O O . ASN A 1 108 ? -13.399 6.045 2.360 1.00 87.06 108 ASN A O 1
ATOM 860 N N . LEU A 1 109 ? -11.997 5.232 0.808 1.00 90.19 109 LEU A N 1
ATOM 861 C CA . LEU A 1 109 ? -12.908 4.188 0.346 1.00 90.19 109 LEU A CA 1
ATOM 862 C C . LEU A 1 109 ? -13.185 3.157 1.435 1.00 90.19 109 LEU A C 1
ATOM 864 O O . LEU A 1 109 ? -14.344 2.847 1.687 1.00 90.19 109 LEU A O 1
ATOM 868 N N . SER A 1 110 ? -12.136 2.671 2.099 1.00 89.00 110 SER A N 1
ATOM 869 C CA . SER A 1 110 ? -12.256 1.692 3.182 1.00 89.00 110 SER A CA 1
ATOM 870 C C . SER A 1 110 ? -13.109 2.236 4.329 1.00 89.00 110 SER A C 1
ATOM 872 O O . SER A 1 110 ? -14.028 1.567 4.795 1.00 89.00 110 SER A O 1
ATOM 874 N N . ARG A 1 111 ? -12.875 3.488 4.730 1.00 85.81 111 ARG A N 1
ATOM 875 C CA . ARG A 1 111 ? -13.675 4.181 5.744 1.00 85.81 111 ARG A CA 1
ATOM 876 C C . ARG A 1 111 ? -15.132 4.367 5.316 1.00 85.81 111 ARG A C 1
ATOM 878 O O . ARG A 1 111 ? -16.034 4.006 6.063 1.00 85.81 111 ARG A O 1
ATOM 885 N N . ASN A 1 112 ? -15.378 4.923 4.128 1.00 87.94 112 ASN A N 1
ATOM 886 C CA . ASN A 1 112 ? -16.739 5.176 3.647 1.00 87.94 112 ASN A CA 1
ATOM 887 C C . ASN A 1 112 ? -17.532 3.866 3.476 1.00 87.94 112 ASN A C 1
ATOM 889 O O . ASN A 1 112 ? -18.729 3.829 3.757 1.00 87.94 112 ASN A O 1
ATOM 893 N N . GLU A 1 113 ? -16.874 2.784 3.063 1.00 89.75 113 GLU A N 1
ATOM 894 C CA . GLU A 1 113 ? -17.491 1.466 2.946 1.00 89.75 113 GLU A CA 1
ATOM 895 C C . GLU A 1 113 ? -17.888 0.904 4.320 1.00 89.75 113 GLU A C 1
ATOM 897 O O . GLU A 1 113 ? -18.984 0.364 4.462 1.00 89.75 113 GLU A O 1
ATOM 902 N N . VAL A 1 114 ? -17.057 1.078 5.352 1.00 87.31 114 VAL A N 1
ATOM 903 C CA . VAL A 1 114 ? -17.374 0.605 6.710 1.00 87.31 114 VAL A CA 1
ATOM 904 C C . VAL A 1 114 ? -18.431 1.476 7.396 1.00 87.31 114 VAL A C 1
ATOM 906 O O . VAL A 1 114 ? -19.387 0.940 7.953 1.00 87.31 114 VAL A O 1
ATOM 909 N N . GLU A 1 115 ? -18.296 2.803 7.344 1.00 84.88 115 GLU A N 1
ATOM 910 C CA . GLU A 1 115 ? -19.180 3.740 8.059 1.00 84.88 115 GLU A CA 1
ATOM 911 C C . GLU A 1 115 ? -20.518 3.956 7.345 1.00 84.88 115 GLU A C 1
ATOM 913 O O . GLU A 1 115 ? -21.556 4.092 7.988 1.00 84.88 115 GLU A O 1
ATOM 918 N N . LYS A 1 116 ? -20.503 4.011 6.009 1.00 84.81 116 LYS A N 1
ATOM 919 C CA . LYS A 1 116 ? -21.651 4.443 5.194 1.00 84.81 116 LYS A CA 1
ATOM 920 C C . LYS A 1 116 ? -22.150 3.358 4.242 1.00 84.81 116 LYS A C 1
ATOM 922 O O . LYS A 1 116 ? -23.146 3.584 3.558 1.00 84.81 116 LYS A O 1
ATOM 927 N N . GLY A 1 117 ? -21.475 2.207 4.162 1.00 84.31 117 GLY A N 1
ATOM 928 C CA . GLY A 1 117 ? -21.800 1.158 3.188 1.00 84.31 117 GLY A CA 1
ATOM 929 C C . GLY A 1 117 ? -21.630 1.618 1.739 1.00 84.31 117 GLY A C 1
ATOM 930 O O . GLY A 1 117 ? -22.382 1.179 0.869 1.00 84.31 117 GLY A O 1
ATOM 931 N N . ASN A 1 118 ? -20.727 2.575 1.496 1.00 84.56 118 ASN A N 1
ATOM 932 C CA . ASN A 1 118 ? -20.536 3.188 0.188 1.00 84.56 118 ASN A CA 1
ATOM 933 C C . ASN A 1 118 ? -19.049 3.349 -0.149 1.00 84.56 118 ASN A C 1
ATOM 935 O O . ASN A 1 118 ? -18.338 4.120 0.488 1.00 84.56 118 ASN A O 1
ATOM 939 N N . ASN A 1 119 ? -18.610 2.724 -1.234 1.00 85.44 119 ASN A N 1
ATOM 940 C CA . ASN A 1 119 ? -17.268 2.828 -1.807 1.00 85.44 119 ASN A CA 1
ATOM 941 C C . ASN A 1 119 ? -17.204 3.812 -2.999 1.00 85.44 119 ASN A C 1
ATOM 943 O O . ASN A 1 119 ? -16.486 3.583 -3.974 1.00 85.44 119 ASN A O 1
ATOM 947 N N . SER A 1 120 ? -17.969 4.909 -2.952 1.00 89.56 120 SER A N 1
ATOM 948 C CA . SER A 1 120 ? -18.025 5.902 -4.032 1.00 89.56 120 SER A CA 1
ATOM 949 C C . SER A 1 120 ? -16.663 6.540 -4.307 1.00 89.56 120 SER A C 1
ATOM 951 O O . SER A 1 120 ? -16.077 7.200 -3.445 1.00 89.56 120 SER A O 1
ATOM 953 N N . PHE A 1 121 ? -16.216 6.421 -5.560 1.00 89.38 121 PHE A N 1
ATOM 954 C CA . PHE A 1 121 ? -14.992 7.039 -6.072 1.00 89.38 121 PHE A CA 1
ATOM 955 C C . PHE A 1 121 ? -14.978 8.557 -5.828 1.00 89.38 121 PHE A C 1
ATOM 957 O O . PHE A 1 121 ? -14.019 9.099 -5.286 1.00 89.38 121 PHE A O 1
ATOM 964 N N . ALA A 1 122 ? -16.079 9.247 -6.151 1.00 88.50 122 ALA A N 1
ATOM 965 C CA . ALA A 1 122 ? -16.203 10.693 -5.955 1.00 88.50 122 ALA A CA 1
ATOM 966 C C . ALA A 1 122 ? -16.161 11.085 -4.468 1.00 88.50 122 ALA A C 1
ATOM 968 O O . ALA A 1 122 ? -15.534 12.079 -4.103 1.00 88.50 122 ALA A O 1
ATOM 969 N N . GLY A 1 123 ? -16.778 10.274 -3.601 1.00 84.19 123 GLY A N 1
ATOM 970 C CA . GLY A 1 123 ? -16.736 10.483 -2.153 1.00 84.19 123 GLY A CA 1
ATOM 971 C C . GLY A 1 123 ? -15.325 10.345 -1.574 1.00 84.19 123 GLY A C 1
ATOM 972 O O . GLY A 1 123 ? -14.955 11.091 -0.670 1.00 84.19 123 GLY A O 1
ATOM 973 N N . ALA A 1 124 ? -14.517 9.430 -2.112 1.00 86.19 124 ALA A N 1
ATOM 974 C CA . ALA A 1 124 ? -13.122 9.274 -1.711 1.00 86.19 124 ALA A CA 1
ATOM 975 C C . ALA A 1 124 ? -12.217 10.402 -2.235 1.00 86.19 124 ALA A C 1
ATOM 977 O O . ALA A 1 124 ? -11.328 10.842 -1.504 1.00 86.19 124 ALA A O 1
ATOM 978 N N . LEU A 1 125 ? -12.476 10.915 -3.447 1.00 86.88 125 LEU A N 1
ATOM 979 C CA . LEU A 1 125 ? -11.774 12.080 -3.998 1.00 86.88 125 LEU A CA 1
ATOM 980 C C . LEU A 1 125 ? -12.007 13.353 -3.173 1.00 86.88 125 LEU A C 1
ATOM 982 O O . LEU A 1 125 ? -11.061 14.092 -2.908 1.00 86.88 125 LEU A O 1
ATOM 986 N N . GLY A 1 126 ? -13.250 13.604 -2.745 1.00 83.44 126 GLY A N 1
ATOM 987 C CA . GLY A 1 126 ? -13.606 14.815 -1.993 1.00 83.44 126 GLY A CA 1
ATOM 988 C C . GLY A 1 126 ? -12.848 14.977 -0.669 1.00 83.44 126 GLY A C 1
ATOM 989 O O . GLY A 1 126 ? -12.640 16.100 -0.220 1.00 83.44 126 GLY A O 1
ATOM 990 N N . ASN A 1 127 ? -12.374 13.869 -0.091 1.00 79.50 127 ASN A N 1
ATOM 991 C CA . ASN A 1 127 ? -11.659 13.833 1.188 1.00 79.50 127 ASN A CA 1
ATOM 992 C C . ASN A 1 127 ? -10.148 13.564 1.037 1.00 79.50 127 ASN A C 1
ATOM 994 O O . ASN A 1 127 ? -9.486 13.208 2.010 1.00 79.50 127 ASN A O 1
ATOM 998 N N . LEU A 1 128 ? -9.583 13.690 -0.169 1.00 81.19 128 LEU A N 1
ATOM 999 C CA . LEU A 1 128 ? -8.177 13.352 -0.444 1.00 81.19 128 LEU A CA 1
ATOM 1000 C C . LEU A 1 128 ? -7.153 14.170 0.353 1.00 81.19 128 LEU A C 1
ATOM 1002 O O . LEU A 1 128 ? -6.114 13.642 0.736 1.00 81.19 128 LEU A O 1
ATOM 1006 N N . PHE A 1 129 ? -7.427 15.457 0.566 1.00 78.50 129 PHE A N 1
ATOM 1007 C CA . PHE A 1 129 ? -6.475 16.416 1.138 1.00 78.50 129 PHE A CA 1
ATOM 1008 C C . PHE A 1 129 ? -6.921 16.927 2.508 1.00 78.50 129 PHE A C 1
ATOM 1010 O O . PHE A 1 129 ? -6.865 18.128 2.784 1.00 78.50 129 PHE A O 1
ATOM 1017 N N . ASP A 1 130 ? -7.374 16.027 3.381 1.00 74.81 130 ASP A N 1
ATOM 1018 C CA . ASP A 1 130 ? -7.635 16.402 4.767 1.00 74.81 130 ASP A CA 1
ATOM 1019 C C . ASP A 1 130 ? -6.350 16.977 5.401 1.00 74.81 130 ASP A C 1
ATOM 1021 O O . ASP A 1 130 ? -5.289 16.342 5.436 1.00 74.81 130 ASP A O 1
ATOM 1025 N N . LYS A 1 131 ? -6.448 18.211 5.913 1.00 70.69 131 LYS A N 1
ATOM 1026 C CA . LYS A 1 131 ? -5.341 18.955 6.534 1.00 70.69 131 LYS A CA 1
ATOM 1027 C C . LYS A 1 131 ? -4.694 18.200 7.699 1.00 70.69 131 LYS A C 1
ATOM 1029 O O . LYS A 1 131 ? -3.512 18.409 7.977 1.00 70.69 131 LYS A O 1
ATOM 1034 N N . ARG A 1 132 ? -5.442 17.323 8.372 1.00 67.56 132 ARG A N 1
ATOM 1035 C CA . ARG A 1 132 ? -4.947 16.491 9.481 1.00 67.56 132 ARG A CA 1
ATOM 1036 C C . ARG A 1 132 ? -3.981 15.419 8.983 1.00 67.56 132 ARG A C 1
ATOM 1038 O O . ARG A 1 132 ? -2.944 15.187 9.596 1.00 67.56 132 ARG A O 1
ATOM 1045 N N . ILE A 1 133 ? -4.281 14.837 7.824 1.00 69.44 133 ILE A N 1
ATOM 1046 C CA . ILE A 1 133 ? -3.481 13.780 7.200 1.00 69.44 133 ILE A CA 1
ATOM 1047 C C . ILE A 1 133 ? -2.255 14.367 6.477 1.00 69.44 133 ILE A C 1
ATOM 1049 O O . ILE A 1 133 ? -1.201 13.737 6.426 1.00 69.44 133 ILE A O 1
ATOM 1053 N N . LEU A 1 134 ? -2.333 15.613 5.998 1.00 71.44 134 LEU A N 1
ATOM 1054 C CA . LEU A 1 134 ? -1.195 16.309 5.377 1.00 71.44 134 LEU A CA 1
ATOM 1055 C C . LEU A 1 134 ? 0.017 16.474 6.310 1.00 71.44 134 LEU A C 1
ATOM 1057 O O . LEU A 1 134 ? 1.151 16.366 5.858 1.00 71.44 134 LEU A O 1
ATOM 1061 N N . HIS A 1 135 ? -0.186 16.687 7.612 1.00 66.62 135 HIS A N 1
ATOM 1062 C CA . HIS A 1 135 ? 0.935 16.733 8.565 1.00 66.62 135 HIS A CA 1
ATOM 1063 C C . HIS A 1 135 ? 1.576 15.351 8.746 1.00 66.62 135 HIS A C 1
ATOM 1065 O O . HIS A 1 135 ? 2.789 15.226 8.915 1.00 66.62 135 HIS A O 1
ATOM 1071 N N . TYR A 1 136 ? 0.762 14.303 8.641 1.00 69.75 136 TYR A N 1
ATOM 1072 C CA . TYR A 1 136 ? 1.209 12.922 8.719 1.00 69.75 136 TYR A CA 1
ATOM 1073 C C . TYR A 1 136 ? 1.979 12.480 7.459 1.00 69.75 136 TYR A C 1
ATOM 1075 O O . TYR A 1 136 ? 2.849 11.614 7.549 1.00 69.75 136 TYR A O 1
ATOM 1083 N N . LEU A 1 137 ? 1.745 13.113 6.300 1.00 70.00 137 LEU A N 1
ATOM 1084 C CA . LEU A 1 137 ? 2.527 12.892 5.075 1.00 70.00 137 LEU A CA 1
ATOM 1085 C C . LEU A 1 137 ? 4.021 13.143 5.302 1.00 70.00 137 LEU A C 1
ATOM 1087 O O . LEU A 1 137 ? 4.836 12.294 4.957 1.00 70.00 137 LEU A O 1
ATOM 1091 N N . VAL A 1 138 ? 4.389 14.267 5.924 1.00 72.00 138 VAL A N 1
ATOM 1092 C CA . VAL A 1 138 ? 5.803 14.605 6.172 1.00 72.00 138 VAL A CA 1
ATOM 1093 C C . VAL A 1 138 ? 6.472 13.539 7.040 1.00 72.00 138 VAL A C 1
ATOM 1095 O O . VAL A 1 138 ? 7.563 13.068 6.727 1.00 72.00 138 VAL A O 1
ATOM 1098 N N . LEU A 1 139 ? 5.790 13.098 8.096 1.00 72.06 139 LEU A N 1
ATOM 1099 C CA . LEU A 1 139 ? 6.304 12.059 8.983 1.00 72.06 139 LEU A CA 1
ATOM 1100 C C . LEU A 1 139 ? 6.402 10.693 8.283 1.00 7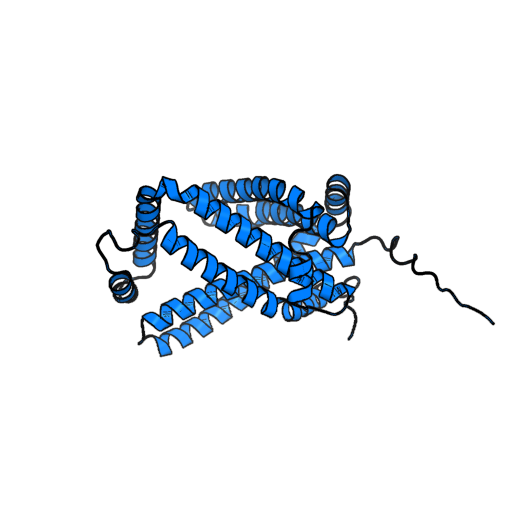2.06 139 LEU A C 1
ATOM 1102 O O . LEU A 1 139 ? 7.386 9.975 8.458 1.00 72.06 139 LEU A O 1
ATOM 1106 N N . SER A 1 140 ? 5.419 10.366 7.442 1.00 71.50 140 SER A N 1
ATOM 1107 C CA . SER A 1 140 ? 5.413 9.150 6.621 1.00 71.50 140 SER A CA 1
ATOM 1108 C C . SER A 1 140 ? 6.555 9.136 5.611 1.00 71.50 140 SER A C 1
ATOM 1110 O O . SER A 1 140 ? 7.138 8.083 5.378 1.00 71.50 140 SER A O 1
ATOM 1112 N N . ILE A 1 141 ? 6.911 10.293 5.043 1.00 74.56 141 ILE A N 1
ATOM 1113 C CA . ILE A 1 141 ? 8.067 10.435 4.148 1.00 74.56 141 ILE A CA 1
ATOM 1114 C C . ILE A 1 141 ? 9.362 10.162 4.912 1.00 74.56 141 ILE A C 1
ATOM 1116 O O . ILE A 1 141 ? 10.204 9.419 4.420 1.00 74.56 141 ILE A O 1
ATOM 1120 N N . ILE A 1 142 ? 9.517 10.710 6.121 1.00 78.62 142 ILE A N 1
ATOM 1121 C CA . ILE A 1 142 ? 10.724 10.498 6.934 1.00 78.62 142 ILE A CA 1
ATOM 1122 C C . ILE A 1 142 ? 10.871 9.016 7.302 1.00 78.62 142 ILE A C 1
ATOM 1124 O O . ILE A 1 142 ? 11.930 8.425 7.105 1.00 78.62 142 ILE A O 1
ATOM 1128 N N . ILE A 1 143 ? 9.804 8.395 7.805 1.00 78.88 143 ILE A N 1
ATOM 1129 C CA . ILE A 1 143 ? 9.843 7.011 8.299 1.00 78.88 143 ILE A CA 1
ATOM 1130 C C . ILE A 1 143 ? 9.871 6.005 7.150 1.00 78.88 143 ILE A C 1
ATOM 1132 O O . ILE A 1 143 ? 10.634 5.043 7.197 1.00 78.88 143 ILE A O 1
ATOM 1136 N N . GLY A 1 144 ? 9.091 6.240 6.095 1.00 78.06 144 GLY A N 1
ATOM 1137 C CA . GLY A 1 144 ? 9.144 5.461 4.860 1.00 78.06 144 GLY A CA 1
ATOM 1138 C C . GLY A 1 144 ? 10.498 5.579 4.170 1.00 78.06 144 GLY A C 1
ATOM 1139 O O . GLY A 1 144 ? 11.056 4.568 3.755 1.00 78.06 144 GLY A O 1
ATOM 1140 N N . GLY A 1 145 ? 11.071 6.783 4.121 1.00 78.38 145 GLY A N 1
ATOM 1141 C CA . GLY A 1 145 ? 12.414 7.022 3.599 1.00 78.38 145 GLY A CA 1
ATOM 1142 C C . GLY A 1 145 ? 13.481 6.275 4.395 1.00 78.38 145 GLY A C 1
ATOM 1143 O O . GLY A 1 145 ? 14.318 5.598 3.804 1.00 78.38 145 GLY A O 1
ATOM 1144 N N . LEU A 1 146 ? 13.410 6.312 5.729 1.00 82.50 146 LEU A N 1
ATOM 1145 C CA . LEU A 1 146 ? 14.312 5.547 6.591 1.00 82.50 146 LEU A CA 1
ATOM 1146 C C . LEU A 1 146 ? 14.159 4.035 6.378 1.00 82.50 146 LEU A C 1
ATOM 1148 O O . LEU A 1 146 ? 15.161 3.335 6.256 1.00 82.50 146 LEU A O 1
ATOM 1152 N N . TYR A 1 147 ? 12.924 3.532 6.296 1.00 85.56 147 TYR A N 1
ATOM 1153 C CA . TYR A 1 147 ? 12.660 2.121 6.013 1.00 85.56 147 TYR A CA 1
ATOM 1154 C C . TYR A 1 147 ? 13.270 1.693 4.675 1.00 85.56 147 TYR A C 1
ATOM 1156 O O . TYR A 1 147 ? 13.966 0.681 4.623 1.00 85.56 147 TYR A O 1
ATOM 1164 N N . GLN A 1 148 ? 13.068 2.478 3.612 1.00 80.69 148 GLN A N 1
ATOM 1165 C CA . GLN A 1 148 ? 13.619 2.171 2.291 1.00 80.69 148 GLN A CA 1
ATOM 1166 C C . GLN A 1 148 ? 15.142 2.279 2.252 1.00 80.69 148 GLN A C 1
ATOM 1168 O O . GLN A 1 148 ? 15.791 1.450 1.622 1.00 80.69 148 GLN A O 1
ATOM 1173 N N . PHE A 1 149 ? 15.727 3.240 2.968 1.00 79.50 149 PHE A N 1
ATOM 1174 C CA . PHE A 1 149 ? 17.176 3.345 3.104 1.00 79.50 149 PHE A CA 1
ATOM 1175 C C . PHE A 1 149 ? 17.769 2.108 3.790 1.00 79.50 149 PHE A C 1
ATOM 1177 O O . PHE A 1 149 ? 18.722 1.517 3.287 1.00 79.50 149 PHE A O 1
ATOM 1184 N N . LEU A 1 150 ? 17.175 1.659 4.899 1.00 84.94 150 LEU A N 1
ATOM 1185 C CA . LEU A 1 150 ? 17.606 0.439 5.583 1.00 84.94 150 LEU A CA 1
ATOM 1186 C C . LEU A 1 150 ? 17.408 -0.804 4.708 1.00 84.94 150 LEU A C 1
ATOM 1188 O O . LEU A 1 150 ? 18.301 -1.644 4.634 1.00 84.94 150 LEU A O 1
ATOM 1192 N N . ASN A 1 151 ? 16.273 -0.900 4.014 1.00 83.81 151 ASN A N 1
ATOM 1193 C CA . ASN A 1 151 ? 15.990 -1.978 3.071 1.00 83.81 151 ASN A CA 1
ATOM 1194 C C . ASN A 1 151 ? 17.048 -2.035 1.957 1.00 83.81 151 ASN A C 1
ATOM 1196 O O . ASN A 1 151 ? 17.569 -3.106 1.662 1.00 83.81 151 ASN A O 1
ATOM 1200 N N . TYR A 1 152 ? 17.423 -0.885 1.393 1.00 80.25 152 TYR A N 1
ATOM 1201 C CA . TYR A 1 152 ? 18.485 -0.783 0.395 1.00 80.25 152 TYR A CA 1
ATOM 1202 C C . TYR A 1 152 ? 19.831 -1.281 0.938 1.00 80.25 152 TYR A C 1
ATOM 1204 O O . TYR A 1 152 ? 20.467 -2.123 0.308 1.00 80.25 152 TYR A O 1
ATOM 1212 N N . LEU A 1 153 ? 20.238 -0.850 2.139 1.00 81.25 153 LEU A N 1
ATOM 1213 C CA . LEU A 1 153 ? 21.476 -1.333 2.767 1.00 81.25 153 LEU A CA 1
ATOM 1214 C C . LEU A 1 153 ? 21.471 -2.852 2.976 1.00 81.25 153 LEU A C 1
ATOM 1216 O O . LEU A 1 153 ? 22.493 -3.506 2.782 1.00 81.25 153 LEU A O 1
ATOM 1220 N N . VAL A 1 154 ? 20.324 -3.427 3.345 1.00 86.44 154 VAL A N 1
ATOM 1221 C CA . VAL A 1 154 ? 20.182 -4.880 3.489 1.00 86.44 154 VAL A CA 1
ATOM 1222 C C . VAL A 1 154 ? 20.240 -5.577 2.129 1.00 86.44 154 VAL A C 1
ATOM 1224 O O . VAL A 1 154 ? 20.904 -6.606 2.011 1.00 86.44 154 VAL A O 1
ATOM 1227 N N . GLN A 1 155 ? 19.622 -5.019 1.088 1.00 78.25 155 GLN A N 1
ATOM 1228 C CA . GLN A 1 155 ? 19.710 -5.553 -0.276 1.00 78.25 155 GLN A CA 1
ATOM 1229 C C . GLN A 1 155 ? 21.148 -5.560 -0.802 1.00 78.25 155 GLN A C 1
ATOM 1231 O O . GLN A 1 155 ? 21.552 -6.544 -1.418 1.00 78.25 155 GLN A O 1
ATOM 1236 N N . MET A 1 156 ? 21.961 -4.549 -0.471 1.00 79.88 156 MET A N 1
ATOM 1237 C CA . MET A 1 156 ? 23.384 -4.513 -0.843 1.00 79.88 156 MET A CA 1
ATOM 1238 C C . MET A 1 156 ? 24.208 -5.664 -0.248 1.00 79.88 156 MET A C 1
ATOM 1240 O O . MET A 1 156 ? 25.289 -5.960 -0.748 1.00 79.88 156 MET A O 1
ATOM 1244 N N . THR A 1 157 ? 23.719 -6.340 0.797 1.00 84.81 157 THR A N 1
ATOM 1245 C CA . THR A 1 157 ? 24.403 -7.525 1.339 1.00 84.81 157 THR A CA 1
ATOM 1246 C C . THR A 1 157 ? 24.307 -8.742 0.418 1.00 84.81 157 THR A C 1
ATOM 1248 O O . THR A 1 157 ? 25.065 -9.693 0.602 1.00 84.81 157 THR A O 1
ATOM 1251 N N . GLY A 1 158 ? 23.349 -8.760 -0.522 1.00 78.81 158 GLY A N 1
ATOM 1252 C CA . GLY A 1 158 ? 23.062 -9.901 -1.398 1.00 78.81 158 GLY A CA 1
ATOM 1253 C C . GLY A 1 158 ? 22.602 -11.168 -0.663 1.00 78.81 158 GLY A C 1
ATOM 1254 O O . GLY A 1 158 ? 22.434 -12.219 -1.277 1.00 78.81 158 GLY A O 1
ATOM 1255 N N . ASN A 1 159 ? 22.405 -11.106 0.658 1.00 83.31 159 ASN A N 1
ATOM 1256 C CA . ASN A 1 159 ? 22.129 -12.272 1.480 1.00 83.31 159 ASN A CA 1
ATOM 1257 C C . ASN A 1 159 ? 20.622 -12.421 1.724 1.00 83.31 159 ASN A C 1
ATOM 1259 O O . ASN A 1 159 ? 20.023 -11.687 2.515 1.00 83.31 159 ASN A O 1
ATOM 1263 N N . ALA A 1 160 ? 20.025 -13.430 1.086 1.00 80.38 160 ALA A N 1
ATOM 1264 C CA . ALA A 1 160 ? 18.601 -13.739 1.202 1.00 80.38 160 ALA A CA 1
ATOM 1265 C C . ALA A 1 160 ? 18.138 -13.971 2.654 1.00 80.38 160 ALA A C 1
ATOM 1267 O O . ALA A 1 160 ? 17.011 -13.622 3.002 1.00 80.38 160 ALA A O 1
ATOM 1268 N N . PHE A 1 161 ? 19.000 -14.506 3.526 1.00 79.31 161 PHE A N 1
ATOM 1269 C CA . PHE A 1 161 ? 18.666 -14.702 4.937 1.00 79.31 161 PHE A CA 1
ATOM 1270 C C . PHE A 1 161 ? 18.578 -13.371 5.692 1.00 79.31 161 PHE A C 1
ATOM 1272 O O . PHE A 1 161 ? 17.640 -13.168 6.457 1.00 79.31 161 PHE A O 1
ATOM 1279 N N . ILE A 1 162 ? 19.500 -12.432 5.452 1.00 83.38 162 ILE A N 1
ATOM 1280 C CA . ILE A 1 162 ? 19.450 -11.101 6.084 1.00 83.38 162 ILE A CA 1
ATOM 1281 C C . ILE A 1 162 ? 18.224 -10.327 5.584 1.00 83.38 162 ILE A C 1
ATOM 1283 O O . ILE A 1 162 ? 17.518 -9.720 6.389 1.00 83.38 162 ILE A O 1
ATOM 1287 N N . LEU A 1 163 ? 17.917 -10.416 4.286 1.00 80.88 163 LEU A N 1
ATOM 1288 C CA . LEU A 1 163 ? 16.694 -9.858 3.699 1.00 80.88 163 LEU A CA 1
ATOM 1289 C C . LEU A 1 163 ? 15.432 -10.420 4.355 1.00 80.88 163 LEU A C 1
ATOM 1291 O O . LEU A 1 163 ? 14.537 -9.662 4.727 1.00 80.88 163 LEU A O 1
ATOM 1295 N N . PHE A 1 164 ? 15.383 -11.738 4.556 1.00 77.81 164 PHE A N 1
ATOM 1296 C CA . PHE A 1 164 ? 14.279 -12.389 5.250 1.00 77.81 164 PHE A CA 1
ATOM 1297 C C . PHE A 1 164 ? 14.143 -11.888 6.693 1.00 77.81 164 PHE A C 1
ATOM 1299 O O . PHE A 1 164 ? 13.054 -11.478 7.093 1.00 77.81 164 PHE A O 1
ATOM 1306 N N . ILE A 1 165 ? 15.240 -11.856 7.461 1.00 84.50 165 ILE A N 1
ATOM 1307 C CA . ILE A 1 165 ? 15.234 -11.364 8.845 1.00 84.50 165 ILE A CA 1
ATOM 1308 C C . ILE A 1 165 ? 14.771 -9.905 8.906 1.00 84.50 165 ILE A C 1
ATOM 1310 O O . ILE A 1 165 ? 13.930 -9.571 9.741 1.00 84.50 165 ILE A O 1
ATOM 1314 N N . PHE A 1 166 ? 15.252 -9.042 8.010 1.00 84.75 166 PHE A N 1
ATOM 1315 C CA . PHE A 1 166 ? 14.810 -7.650 7.928 1.00 84.75 166 PHE A CA 1
ATOM 1316 C C . PHE A 1 166 ? 13.306 -7.547 7.642 1.00 84.75 166 PHE A C 1
ATOM 1318 O O . PHE A 1 166 ? 12.590 -6.830 8.344 1.00 84.75 166 PHE A O 1
ATOM 1325 N N . ALA A 1 167 ? 12.803 -8.316 6.673 1.00 81.19 167 ALA A N 1
ATOM 1326 C CA . ALA A 1 167 ? 11.390 -8.326 6.313 1.00 81.19 167 ALA A CA 1
ATOM 1327 C C . ALA A 1 167 ? 10.487 -8.765 7.478 1.00 81.19 167 ALA A C 1
ATOM 1329 O O . ALA A 1 167 ? 9.452 -8.140 7.698 1.00 81.19 167 ALA A O 1
ATOM 1330 N N . VAL A 1 168 ? 1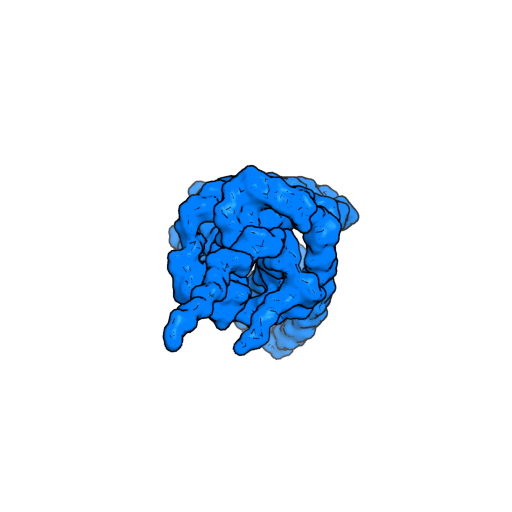0.877 -9.785 8.254 1.00 81.62 168 VAL A N 1
ATOM 1331 C CA . VAL A 1 168 ? 10.057 -10.306 9.369 1.00 81.62 168 VAL A CA 1
ATOM 1332 C C . VAL A 1 168 ? 10.227 -9.544 10.686 1.00 81.62 168 VAL A C 1
ATOM 1334 O O . VAL A 1 168 ? 9.396 -9.701 11.576 1.00 81.62 168 VAL A O 1
ATOM 1337 N N . THR A 1 169 ? 11.267 -8.719 10.833 1.00 82.25 169 THR A N 1
ATOM 1338 C CA . THR A 1 169 ? 11.510 -7.934 12.059 1.00 82.25 169 THR A CA 1
ATOM 1339 C C . THR A 1 169 ? 11.175 -6.458 11.875 1.00 82.25 169 THR A C 1
ATOM 1341 O O . THR A 1 169 ? 10.325 -5.924 12.585 1.00 82.25 169 THR A O 1
ATOM 1344 N N . VAL A 1 170 ? 11.789 -5.797 10.894 1.00 84.00 170 VAL A N 1
ATOM 1345 C CA . VAL A 1 170 ? 11.632 -4.359 10.644 1.00 84.00 170 VAL A CA 1
ATOM 1346 C C . VAL A 1 170 ? 10.338 -4.069 9.884 1.00 84.00 170 VAL A C 1
ATOM 1348 O O . VAL A 1 170 ? 9.672 -3.076 10.172 1.00 84.00 170 VAL A O 1
ATOM 1351 N N . GLY A 1 171 ? 9.929 -4.959 8.973 1.00 80.50 171 GLY A N 1
ATOM 1352 C CA . GLY A 1 171 ? 8.666 -4.843 8.234 1.00 80.50 171 GLY A CA 1
ATOM 1353 C C . GLY A 1 171 ? 7.444 -4.671 9.150 1.00 80.50 171 GLY A C 1
ATOM 1354 O O . GLY A 1 171 ? 6.735 -3.671 9.019 1.00 80.50 171 GLY A O 1
ATOM 1355 N N . PRO A 1 172 ? 7.204 -5.567 10.128 1.00 83.62 172 PRO A N 1
ATOM 1356 C CA . PRO A 1 172 ? 6.102 -5.413 11.073 1.00 83.62 172 PRO A CA 1
ATOM 1357 C C . PRO A 1 172 ? 6.145 -4.122 11.884 1.00 83.62 172 PRO A C 1
ATOM 1359 O O . PRO A 1 172 ? 5.090 -3.549 12.135 1.00 83.62 172 PRO A O 1
ATOM 1362 N N . VAL A 1 173 ? 7.331 -3.635 12.263 1.00 83.38 173 VAL A N 1
ATOM 1363 C CA . VAL A 1 173 ? 7.478 -2.366 12.996 1.00 83.38 173 VAL A CA 1
ATOM 1364 C C . VAL A 1 173 ? 7.080 -1.182 12.116 1.00 83.38 173 VAL A C 1
ATOM 1366 O O . VAL A 1 173 ? 6.357 -0.298 12.571 1.00 83.38 173 VAL A O 1
ATOM 1369 N N . TYR A 1 174 ? 7.484 -1.185 10.844 1.00 83.38 174 TYR A N 1
ATOM 1370 C CA . TYR A 1 174 ? 7.092 -0.163 9.874 1.00 83.38 174 TYR A CA 1
ATOM 1371 C C . TYR A 1 174 ? 5.574 -0.143 9.635 1.00 83.38 174 TYR A C 1
ATOM 1373 O O . TYR A 1 174 ? 4.937 0.914 9.690 1.00 83.38 174 TYR A O 1
ATOM 1381 N N . TYR A 1 175 ? 4.967 -1.313 9.433 1.00 80.31 175 TYR A N 1
ATOM 1382 C CA . TYR A 1 175 ? 3.519 -1.443 9.255 1.00 80.31 175 TYR A CA 1
ATOM 1383 C C . TYR A 1 175 ? 2.738 -1.094 10.523 1.00 80.31 175 TYR A C 1
ATOM 1385 O O . TYR A 1 175 ? 1.688 -0.462 10.444 1.00 80.31 175 TYR A O 1
ATOM 1393 N N . TRP A 1 176 ? 3.265 -1.451 11.692 1.00 82.25 176 TRP A N 1
ATOM 1394 C CA . TRP A 1 176 ? 2.700 -1.056 12.974 1.00 82.25 176 TRP A CA 1
ATOM 1395 C C . TRP A 1 176 ? 2.743 0.457 13.168 1.00 82.25 176 TRP A C 1
ATOM 1397 O O . TRP A 1 176 ? 1.735 1.045 13.537 1.00 82.25 176 TRP A O 1
ATOM 1407 N N . PHE A 1 177 ? 3.852 1.117 12.830 1.00 77.06 177 PHE A N 1
ATOM 1408 C CA . PHE A 1 177 ? 3.899 2.576 12.848 1.00 77.06 177 PHE A CA 1
ATOM 1409 C C . PHE A 1 177 ? 2.875 3.175 11.876 1.00 77.06 177 PHE A C 1
ATOM 1411 O O . PHE A 1 177 ? 2.155 4.107 12.231 1.00 77.06 177 PHE A O 1
ATOM 1418 N N . SER A 1 178 ? 2.742 2.592 10.683 1.00 77.06 178 SER A N 1
ATOM 1419 C CA . SER A 1 178 ? 1.785 3.031 9.660 1.00 77.06 178 SER A CA 1
ATOM 1420 C C . SER A 1 178 ? 0.319 2.928 10.108 1.00 77.06 178 SER A C 1
ATOM 1422 O O . SER A 1 178 ? -0.526 3.622 9.554 1.00 77.06 178 SER A O 1
ATOM 1424 N N . LEU A 1 179 ? -0.014 2.138 11.138 1.00 76.50 179 LEU A N 1
ATOM 1425 C CA . LEU A 1 179 ? -1.366 2.110 11.719 1.00 76.50 179 LEU A CA 1
ATOM 1426 C C . LEU A 1 179 ? -1.754 3.409 12.424 1.00 76.50 179 LEU A C 1
ATOM 1428 O O . LEU A 1 179 ? -2.944 3.715 12.511 1.00 76.50 179 LEU A O 1
ATOM 1432 N N . THR A 1 180 ? -0.783 4.214 12.863 1.00 76.06 180 THR A N 1
ATOM 1433 C CA . THR A 1 180 ? -1.089 5.547 13.403 1.00 76.06 180 THR A CA 1
ATOM 1434 C C . THR A 1 180 ? -1.766 6.428 12.349 1.00 76.06 180 THR A C 1
ATOM 1436 O O . THR A 1 180 ? -2.622 7.233 12.704 1.00 76.06 180 THR A O 1
ATOM 1439 N N . TYR A 1 181 ? -1.502 6.198 11.055 1.00 73.81 181 TYR A N 1
ATOM 1440 C CA . TYR A 1 181 ? -2.242 6.815 9.950 1.00 73.81 181 TYR A CA 1
ATOM 1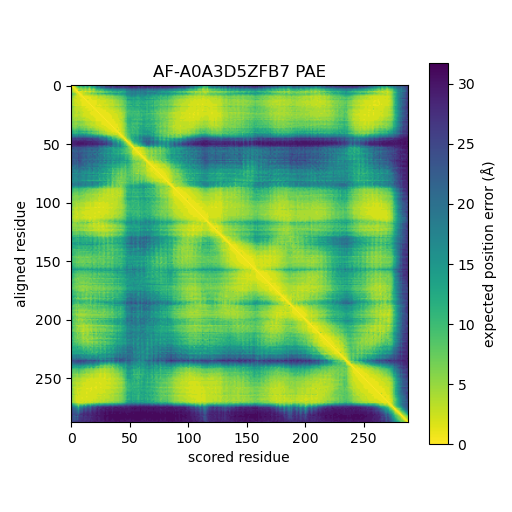441 C C . TYR A 1 181 ? -3.745 6.542 10.060 1.00 73.81 181 TYR A C 1
ATOM 1443 O O . TYR A 1 181 ? -4.561 7.450 9.913 1.00 73.81 181 TYR A O 1
ATOM 1451 N N . ALA A 1 182 ? -4.113 5.288 10.345 1.00 70.88 182 ALA A N 1
ATOM 1452 C CA . ALA A 1 182 ? -5.506 4.881 10.431 1.00 70.88 182 ALA A CA 1
ATOM 1453 C C . ALA A 1 182 ? -6.209 5.508 11.653 1.00 70.88 182 ALA A C 1
ATOM 1455 O O . ALA A 1 182 ? -7.335 6.003 11.584 1.00 70.88 182 ALA A O 1
ATOM 1456 N N . ALA A 1 183 ? -5.511 5.566 12.784 1.00 73.75 183 ALA A N 1
ATOM 1457 C CA . ALA A 1 183 ? -6.033 6.210 13.984 1.00 73.75 183 ALA A CA 1
ATOM 1458 C C . ALA A 1 183 ? -6.236 7.730 13.802 1.00 73.75 183 ALA A C 1
ATOM 1460 O O . ALA A 1 183 ? -7.265 8.263 14.219 1.00 73.75 183 ALA A O 1
ATOM 1461 N N . VAL A 1 184 ? -5.318 8.420 13.110 1.00 74.19 184 VAL A N 1
ATOM 1462 C CA . VAL A 1 184 ? -5.458 9.852 12.781 1.00 74.19 184 VAL A CA 1
ATOM 1463 C C . VAL A 1 184 ? -6.592 10.086 11.775 1.00 74.19 184 VAL A C 1
ATOM 1465 O O . VAL A 1 184 ? -7.420 10.974 11.971 1.00 74.19 184 VAL A O 1
ATOM 1468 N N . GLY A 1 185 ? -6.651 9.294 10.699 1.00 68.19 185 GLY A N 1
ATOM 1469 C CA . GLY A 1 185 ? -7.566 9.531 9.581 1.00 68.19 185 GLY A CA 1
ATOM 1470 C C . GLY A 1 185 ? -9.020 9.099 9.815 1.00 68.19 185 GLY A C 1
ATOM 1471 O O . GLY A 1 185 ? -9.932 9.742 9.299 1.00 68.19 185 GLY A O 1
ATOM 1472 N N . ILE A 1 186 ? -9.268 8.002 10.548 1.00 69.31 186 ILE A N 1
ATOM 1473 C CA . ILE A 1 186 ? -10.634 7.546 10.888 1.00 69.31 186 ILE A CA 1
ATOM 1474 C C . ILE A 1 186 ? -11.031 8.120 12.248 1.00 69.31 186 ILE A C 1
ATOM 1476 O O . ILE A 1 186 ? -12.096 8.718 12.375 1.00 69.31 186 ILE A O 1
ATOM 1480 N N . GLY A 1 187 ? -10.166 7.967 13.251 1.00 65.69 187 GLY A N 1
ATOM 1481 C CA . GLY A 1 187 ? -10.492 8.289 14.639 1.00 65.69 187 GLY A CA 1
ATOM 1482 C C . GLY A 1 187 ? -10.453 9.760 14.998 1.00 65.69 187 GLY A C 1
ATOM 1483 O O . GLY A 1 187 ? -10.762 10.093 16.137 1.00 65.69 187 GLY A O 1
ATOM 1484 N N . ASN A 1 188 ? -10.066 10.636 14.064 1.00 72.81 188 ASN A N 1
ATOM 1485 C CA . ASN A 1 188 ? -9.855 12.060 14.326 1.00 72.81 188 ASN A CA 1
ATOM 1486 C C . ASN A 1 188 ? -8.909 12.324 15.516 1.00 72.81 188 ASN A C 1
ATOM 1488 O O . ASN A 1 188 ? -9.006 13.370 16.154 1.00 72.81 188 ASN A O 1
ATOM 1492 N N . MET A 1 189 ? -8.006 11.384 15.806 1.00 79.69 189 MET A N 1
ATOM 1493 C CA . MET A 1 189 ? -7.088 11.454 16.940 1.00 79.69 189 MET A CA 1
ATOM 1494 C C . MET A 1 189 ? -5.926 12.404 16.642 1.00 79.69 189 MET A C 1
ATOM 1496 O O . MET A 1 189 ? -5.451 12.491 15.502 1.00 79.69 189 MET A O 1
ATOM 1500 N N . SER A 1 190 ? 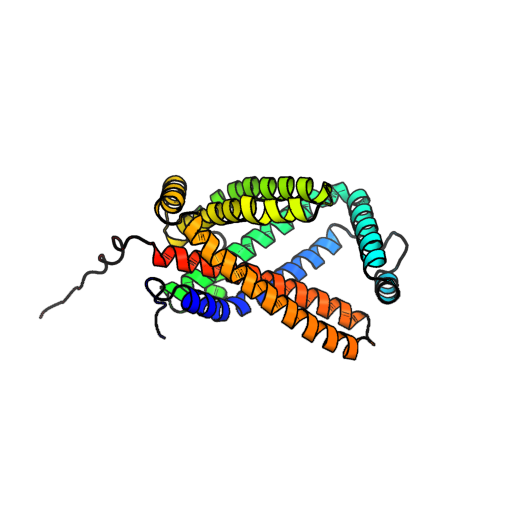-5.415 13.084 17.671 1.00 80.31 190 SER A N 1
ATOM 1501 C CA . SER A 1 190 ? -4.118 13.759 17.566 1.00 80.31 190 SER A CA 1
ATOM 1502 C C . SER A 1 190 ? -2.996 12.731 17.345 1.00 80.31 190 SER A C 1
ATOM 1504 O O . SER A 1 190 ? -3.156 11.548 17.634 1.00 80.31 190 SER A O 1
ATOM 1506 N N . PHE A 1 191 ? -1.826 13.143 16.841 1.00 75.81 191 PHE A N 1
ATOM 1507 C CA . PHE A 1 191 ? -0.725 12.193 16.607 1.00 75.81 191 PHE A CA 1
ATOM 1508 C C . PHE A 1 191 ? -0.291 11.466 17.892 1.00 75.81 191 PHE A C 1
ATOM 1510 O O . PHE A 1 191 ? -0.019 10.267 17.866 1.00 75.81 191 PHE A O 1
ATOM 1517 N N . SER A 1 192 ? -0.262 12.179 19.022 1.00 80.19 192 SER A N 1
ATOM 1518 C CA . SER A 1 192 ? 0.092 11.587 20.315 1.00 80.19 192 SER A CA 1
ATOM 1519 C C . SER A 1 192 ? -0.946 10.557 20.765 1.00 80.19 192 SER A C 1
ATOM 1521 O O . SER A 1 192 ? -0.565 9.480 21.221 1.00 80.19 192 SER A O 1
ATOM 1523 N N . GLU A 1 193 ? -2.236 10.844 20.578 1.00 82.25 193 GLU A N 1
ATOM 1524 C CA . GLU A 1 193 ? -3.325 9.898 20.843 1.00 82.25 193 GLU A CA 1
ATOM 1525 C C . GLU A 1 193 ? -3.266 8.688 19.910 1.00 82.25 193 GLU A C 1
ATOM 1527 O O . GLU A 1 193 ? -3.363 7.559 20.374 1.00 82.25 193 GLU A O 1
ATOM 1532 N N . ALA A 1 194 ? -3.041 8.903 18.614 1.00 81.69 194 ALA A N 1
ATOM 1533 C CA . ALA A 1 194 ? -2.934 7.841 17.622 1.00 81.69 194 ALA A CA 1
ATOM 1534 C C . ALA A 1 194 ? -1.756 6.901 17.910 1.00 81.69 194 ALA A C 1
ATOM 1536 O O . ALA A 1 194 ? -1.892 5.681 17.788 1.00 81.69 194 ALA A O 1
ATOM 1537 N N . LEU A 1 195 ? -0.608 7.454 18.313 1.00 82.38 195 LEU A N 1
ATOM 1538 C CA . LEU A 1 195 ? 0.562 6.676 18.711 1.00 82.38 195 LEU A CA 1
ATOM 1539 C C . LEU A 1 195 ? 0.296 5.893 20.000 1.00 82.38 195 LEU A C 1
ATOM 1541 O O . LEU A 1 195 ? 0.593 4.702 20.047 1.00 82.38 195 LEU A O 1
ATOM 1545 N N . SER A 1 196 ? -0.314 6.534 21.000 1.00 84.19 196 SER A N 1
ATOM 1546 C CA . SER A 1 196 ? -0.708 5.889 22.256 1.00 84.19 196 SER A CA 1
ATOM 1547 C C . SER A 1 196 ? -1.687 4.738 22.010 1.00 84.19 196 SER A C 1
ATOM 1549 O O . SER A 1 196 ? -1.431 3.614 22.428 1.00 84.19 196 SER A O 1
ATOM 1551 N N . PHE A 1 197 ? -2.739 4.975 21.221 1.00 83.38 197 PHE A N 1
ATOM 1552 C CA . PHE A 1 197 ? -3.711 3.962 20.811 1.00 83.38 197 PHE A CA 1
ATOM 1553 C C . PHE A 1 197 ? -3.048 2.803 20.062 1.00 83.38 197 PHE A C 1
ATOM 1555 O O . PHE A 1 197 ? -3.325 1.635 20.321 1.00 83.38 197 PHE A O 1
ATOM 1562 N N . THR A 1 198 ? -2.124 3.101 19.148 1.00 83.94 198 THR A N 1
ATOM 1563 C CA . THR A 1 198 ? -1.416 2.062 18.390 1.00 83.94 198 THR A CA 1
ATOM 1564 C C . THR A 1 198 ? -0.498 1.226 19.294 1.00 83.94 198 THR A C 1
ATOM 1566 O O . THR A 1 198 ? -0.344 0.022 19.082 1.00 83.94 198 THR A O 1
ATOM 1569 N N . GLN A 1 199 ? 0.067 1.833 20.341 1.00 83.12 199 GLN A N 1
ATOM 1570 C CA . GLN A 1 199 ? 0.873 1.162 21.362 1.00 83.12 199 GLN A CA 1
ATOM 1571 C C . GLN A 1 199 ? 0.052 0.320 22.338 1.00 83.12 199 GLN A C 1
ATOM 1573 O O . GLN A 1 199 ? 0.465 -0.799 22.647 1.00 83.12 199 GLN A O 1
ATOM 1578 N N . SER A 1 200 ? -1.095 0.815 22.801 1.00 82.94 200 SER A N 1
ATOM 1579 C CA . SER A 1 200 ? -1.933 0.112 23.775 1.00 82.94 200 SER A CA 1
ATOM 1580 C C . SER A 1 200 ? -2.831 -0.939 23.120 1.00 82.94 200 SER A C 1
ATOM 1582 O O . SER A 1 200 ? -2.878 -2.082 23.572 1.00 82.94 200 SER A O 1
ATOM 1584 N N . GLU A 1 201 ? -3.495 -0.583 22.018 1.00 83.12 201 GLU A N 1
ATOM 1585 C CA . GLU A 1 201 ? -4.556 -1.385 21.404 1.00 83.12 201 GLU A CA 1
ATOM 1586 C C . GLU A 1 201 ? -4.119 -2.122 20.136 1.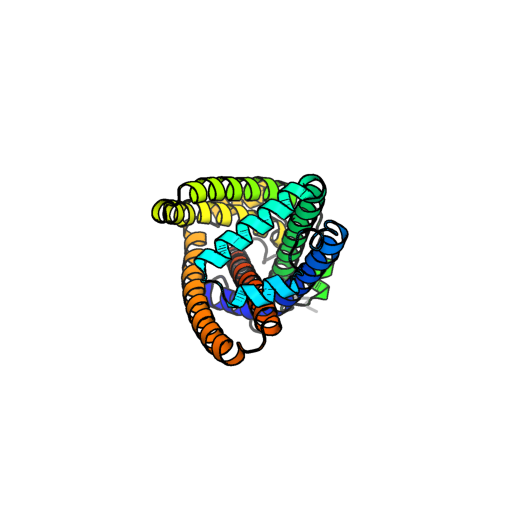00 83.12 201 GLU A C 1
ATOM 1588 O O . GLU A 1 201 ? -4.615 -3.207 19.838 1.00 83.12 201 GLU A O 1
ATOM 1593 N N . LEU A 1 202 ? -3.161 -1.613 19.369 1.00 82.00 202 LEU A N 1
ATOM 1594 C CA . LEU A 1 202 ? -2.730 -2.262 18.124 1.00 82.00 202 LEU A CA 1
ATOM 1595 C C . LEU A 1 202 ? -1.358 -2.912 18.273 1.00 82.00 202 LEU A C 1
ATOM 1597 O O . LEU A 1 202 ? -0.466 -2.672 17.471 1.00 82.00 202 LEU A O 1
ATOM 1601 N N . THR A 1 203 ? -1.184 -3.760 19.291 1.00 81.00 203 THR A N 1
ATOM 1602 C CA . THR A 1 203 ? 0.107 -4.407 19.588 1.00 81.00 203 THR A CA 1
ATOM 1603 C C . THR A 1 203 ? 0.727 -5.105 18.368 1.00 81.00 203 THR A C 1
ATOM 1605 O O . THR A 1 203 ? 0.019 -5.649 17.516 1.00 81.00 203 THR A O 1
ATOM 1608 N N . LEU A 1 204 ? 2.065 -5.170 18.309 1.00 79.81 204 LEU A N 1
ATOM 1609 C CA . LEU A 1 204 ? 2.812 -5.820 17.216 1.00 79.81 204 LEU A CA 1
ATOM 1610 C C . LEU A 1 204 ? 2.309 -7.238 16.900 1.00 79.81 204 LEU A C 1
ATOM 1612 O O . LEU A 1 204 ? 2.244 -7.624 15.736 1.00 79.81 204 LEU A O 1
ATOM 1616 N N . GLY A 1 205 ? 1.882 -7.998 17.915 1.00 80.19 205 GLY A N 1
ATOM 1617 C CA . GLY A 1 205 ? 1.307 -9.333 17.725 1.00 80.19 205 GLY A CA 1
ATOM 1618 C C . GLY A 1 205 ? -0.022 -9.335 16.955 1.00 80.19 205 GLY A C 1
ATOM 1619 O O . GLY A 1 205 ? -0.277 -10.253 16.177 1.00 80.19 205 GLY A O 1
ATOM 1620 N N . ARG A 1 206 ? -0.866 -8.307 17.127 1.00 82.62 206 ARG A N 1
ATOM 1621 C CA . ARG A 1 206 ? -2.128 -8.141 16.380 1.00 82.62 206 ARG A CA 1
ATOM 1622 C C . ARG A 1 206 ? -1.846 -7.777 14.917 1.00 82.62 206 ARG A C 1
ATOM 1624 O O . ARG A 1 206 ? -2.462 -8.358 14.026 1.00 82.62 206 ARG A O 1
ATOM 1631 N N . VAL A 1 207 ? -0.864 -6.908 14.671 1.00 80.75 207 VAL A N 1
ATOM 1632 C CA . VAL A 1 207 ? -0.406 -6.538 13.317 1.00 80.75 207 VAL A CA 1
ATOM 1633 C C . VAL A 1 207 ? 0.219 -7.727 12.593 1.00 80.75 207 VAL A C 1
ATOM 1635 O O . VAL A 1 207 ? -0.129 -8.009 11.448 1.00 80.75 207 VAL A O 1
ATOM 1638 N N . ALA A 1 208 ? 1.075 -8.486 13.279 1.00 79.00 208 ALA A N 1
ATOM 1639 C CA . ALA A 1 208 ? 1.736 -9.662 12.725 1.00 79.00 208 ALA A CA 1
ATOM 1640 C C . ALA A 1 208 ? 0.744 -10.730 12.238 1.00 79.00 208 ALA A C 1
ATOM 1642 O O . ALA A 1 208 ? 1.032 -11.417 11.265 1.00 79.00 208 ALA A O 1
ATOM 1643 N N . ARG A 1 209 ? -0.447 -10.850 12.845 1.00 80.19 209 ARG A N 1
ATOM 1644 C CA . ARG A 1 209 ? -1.498 -11.758 12.348 1.00 80.19 209 ARG A CA 1
ATOM 1645 C C . ARG A 1 209 ? -2.034 -11.330 10.984 1.00 80.19 209 ARG A C 1
ATOM 1647 O O . ARG A 1 209 ? -2.176 -12.173 10.105 1.00 80.19 209 ARG A O 1
ATOM 1654 N N . VAL A 1 210 ? -2.296 -10.036 10.789 1.00 81.38 210 VAL A N 1
ATOM 1655 C CA . VAL A 1 210 ? -2.748 -9.496 9.494 1.00 81.38 210 VAL A CA 1
ATOM 1656 C C . VAL A 1 210 ? -1.648 -9.629 8.442 1.00 81.38 210 VAL A C 1
ATOM 1658 O O . VAL A 1 210 ? -1.916 -10.073 7.327 1.00 81.38 210 VAL A O 1
ATOM 1661 N N . LEU A 1 211 ? -0.399 -9.340 8.812 1.00 80.69 211 LEU A N 1
ATOM 1662 C CA . LEU A 1 211 ? 0.755 -9.542 7.934 1.00 80.69 211 LEU A CA 1
ATOM 1663 C C . LEU A 1 211 ? 0.980 -11.030 7.607 1.00 80.69 211 LEU A C 1
ATOM 1665 O O . LEU A 1 211 ? 1.284 -11.376 6.470 1.00 80.69 211 LEU A O 1
ATOM 1669 N N . GLY A 1 212 ? 0.734 -11.937 8.550 1.00 78.56 212 GLY A N 1
ATOM 1670 C CA . GLY A 1 212 ? 0.746 -13.379 8.297 1.00 78.56 212 GLY A CA 1
ATOM 1671 C C . GLY A 1 212 ? -0.277 -13.795 7.236 1.00 78.56 212 GLY A C 1
ATOM 1672 O O . GLY A 1 212 ? 0.040 -14.574 6.340 1.00 78.56 212 GLY A O 1
ATOM 1673 N N . ILE A 1 213 ? -1.482 -13.216 7.273 1.00 79.94 213 ILE A N 1
ATOM 1674 C CA . ILE A 1 213 ? -2.501 -13.438 6.236 1.00 79.94 213 ILE A CA 1
ATOM 1675 C C . ILE A 1 213 ? -2.052 -12.836 4.894 1.00 79.94 213 ILE A C 1
ATOM 1677 O O . ILE A 1 213 ? -2.276 -13.465 3.860 1.00 79.94 213 ILE A O 1
ATOM 1681 N N . SER A 1 214 ? -1.357 -11.686 4.880 1.00 78.00 214 SER A N 1
ATOM 1682 C CA . SER A 1 214 ? -0.794 -11.158 3.625 1.00 78.00 214 SER A CA 1
ATOM 1683 C C . SER A 1 214 ? 0.221 -12.101 2.990 1.00 78.00 214 SER A C 1
ATOM 1685 O O . SER A 1 214 ? 0.239 -12.193 1.773 1.00 78.00 214 SER A O 1
ATOM 1687 N N . ILE A 1 215 ? 1.004 -12.855 3.773 1.00 76.19 215 ILE A N 1
ATOM 1688 C CA . ILE A 1 215 ? 1.945 -13.842 3.218 1.00 76.19 215 ILE A CA 1
ATOM 1689 C C . ILE A 1 215 ? 1.184 -14.950 2.482 1.00 76.19 215 ILE A C 1
ATOM 1691 O O . ILE A 1 215 ? 1.565 -15.329 1.376 1.00 76.19 215 ILE A O 1
ATOM 1695 N N . LEU A 1 216 ? 0.079 -15.442 3.052 1.00 77.12 216 LEU A N 1
ATOM 1696 C CA . LEU A 1 216 ? -0.772 -16.434 2.387 1.00 77.12 216 LEU A CA 1
ATOM 1697 C C . LEU A 1 216 ? -1.388 -15.876 1.099 1.00 77.12 216 LEU A C 1
ATOM 1699 O O . LEU A 1 216 ? -1.416 -16.571 0.083 1.00 77.12 216 LEU A O 1
ATOM 1703 N N . LEU A 1 217 ? -1.827 -14.614 1.122 1.00 79.06 217 LEU A N 1
ATOM 1704 C CA . LEU A 1 217 ? -2.296 -13.918 -0.074 1.00 79.06 217 LEU A CA 1
ATOM 1705 C C . LEU A 1 217 ? -1.179 -13.790 -1.120 1.00 79.06 217 LEU A C 1
ATOM 1707 O O . LEU A 1 217 ? -1.431 -14.054 -2.292 1.00 79.06 217 LEU A O 1
ATOM 1711 N N . SER A 1 218 ? 0.053 -13.463 -0.718 1.00 76.88 218 SER A N 1
ATOM 1712 C CA . SER A 1 218 ? 1.205 -13.402 -1.623 1.00 76.88 218 SER A CA 1
ATOM 1713 C C . SER A 1 218 ? 1.478 -14.735 -2.295 1.00 76.88 218 SER A C 1
ATOM 1715 O O . SER A 1 218 ? 1.723 -14.766 -3.495 1.00 76.88 218 SER A O 1
ATOM 1717 N N . ILE A 1 219 ? 1.406 -15.837 -1.547 1.00 77.69 219 ILE A N 1
ATOM 1718 C CA . ILE A 1 219 ? 1.588 -17.182 -2.098 1.00 77.69 219 ILE A CA 1
ATOM 1719 C C . ILE A 1 219 ? 0.476 -17.488 -3.109 1.00 77.69 219 ILE A C 1
ATOM 1721 O O . ILE A 1 219 ? 0.764 -17.938 -4.216 1.00 77.69 219 ILE A O 1
ATOM 1725 N N . ALA A 1 220 ? -0.783 -17.192 -2.774 1.00 79.06 220 ALA A N 1
ATOM 1726 C CA . ALA A 1 220 ? -1.909 -17.396 -3.685 1.00 79.06 220 ALA A CA 1
ATOM 1727 C C . ALA A 1 220 ? -1.774 -16.563 -4.974 1.00 79.06 220 ALA A C 1
ATOM 1729 O O . ALA A 1 220 ? -2.023 -17.069 -6.068 1.00 79.06 220 ALA A O 1
ATOM 1730 N N . LEU A 1 221 ? -1.332 -15.309 -4.858 1.00 79.25 221 LEU A N 1
ATOM 1731 C CA . LEU A 1 221 ? -1.088 -14.426 -5.998 1.00 79.25 221 LEU A CA 1
ATOM 1732 C C . LEU A 1 221 ? 0.124 -14.848 -6.822 1.00 79.25 221 LEU A C 1
ATOM 1734 O O . LEU A 1 221 ? 0.069 -14.742 -8.040 1.00 79.25 221 LEU A O 1
ATOM 1738 N N . ALA A 1 222 ? 1.184 -15.363 -6.200 1.00 72.62 222 ALA A N 1
ATOM 1739 C CA . ALA A 1 222 ? 2.326 -15.918 -6.918 1.00 72.62 222 ALA A CA 1
ATOM 1740 C C . ALA A 1 222 ? 1.900 -17.126 -7.765 1.00 72.62 222 ALA A C 1
ATOM 1742 O O . ALA A 1 222 ? 2.240 -17.201 -8.942 1.00 72.62 222 ALA A O 1
ATOM 1743 N N . VAL A 1 223 ? 1.077 -18.022 -7.210 1.00 74.06 223 VAL A N 1
ATOM 1744 C CA . VAL A 1 223 ? 0.506 -19.155 -7.957 1.00 74.06 223 VAL A CA 1
ATOM 1745 C C . VAL A 1 223 ? -0.388 -18.668 -9.102 1.00 74.06 223 VAL A C 1
ATOM 1747 O O . VAL A 1 223 ? -0.257 -19.147 -10.228 1.00 74.06 223 VAL A O 1
ATOM 1750 N N . ALA A 1 224 ? -1.256 -17.682 -8.856 1.00 72.19 224 ALA A N 1
ATOM 1751 C CA . ALA A 1 224 ? -2.075 -17.075 -9.906 1.00 72.19 224 ALA A CA 1
ATOM 1752 C C . ALA A 1 224 ? -1.216 -16.401 -10.992 1.00 72.19 224 ALA A C 1
ATOM 1754 O O . ALA A 1 224 ? -1.511 -16.537 -12.176 1.00 72.19 224 ALA A O 1
ATOM 1755 N N . GLY A 1 225 ? -0.127 -15.735 -10.604 1.00 67.38 225 GLY A N 1
ATOM 1756 C CA . GLY A 1 225 ? 0.839 -15.108 -11.502 1.00 67.38 225 GLY A CA 1
ATOM 1757 C C . GLY A 1 225 ? 1.565 -16.120 -12.384 1.00 67.38 225 GLY A C 1
ATOM 1758 O O . GLY A 1 225 ? 1.729 -15.868 -13.570 1.00 67.38 225 GLY A O 1
ATOM 1759 N N . VAL A 1 226 ? 1.912 -17.299 -11.857 1.00 66.94 226 VAL A N 1
ATOM 1760 C CA . VAL A 1 226 ? 2.457 -18.405 -12.662 1.00 66.94 226 VAL A CA 1
ATOM 1761 C C . VAL A 1 226 ? 1.430 -18.884 -13.691 1.00 66.94 226 VAL A C 1
ATOM 1763 O O . VAL A 1 226 ? 1.773 -19.062 -14.855 1.00 66.94 226 VAL A O 1
ATOM 1766 N N . ILE A 1 227 ? 0.159 -19.035 -13.306 1.00 66.38 227 ILE A N 1
ATOM 1767 C CA . ILE A 1 227 ? -0.915 -19.450 -14.226 1.00 66.38 227 ILE A CA 1
ATOM 1768 C C . ILE A 1 227 ? -1.126 -18.406 -15.332 1.00 66.38 227 ILE A C 1
ATOM 1770 O O . ILE A 1 227 ? -1.195 -18.756 -16.508 1.00 66.38 227 ILE A O 1
ATOM 1774 N N . VAL A 1 228 ? -1.194 -17.122 -14.972 1.00 66.06 228 VAL A N 1
ATOM 1775 C CA . VAL A 1 228 ? -1.328 -16.017 -15.934 1.00 66.06 228 VAL A CA 1
ATOM 1776 C C . VAL A 1 228 ? -0.083 -15.901 -16.813 1.00 66.06 228 VAL A C 1
ATOM 1778 O O . VAL A 1 228 ? -0.217 -15.676 -18.009 1.00 66.06 228 VAL A O 1
ATOM 1781 N N . GLY A 1 229 ? 1.113 -16.117 -16.264 1.00 61.06 229 GLY A N 1
ATOM 1782 C CA . GLY A 1 229 ? 2.368 -16.149 -17.014 1.00 61.06 229 GLY A CA 1
ATOM 1783 C C . GLY A 1 229 ? 2.394 -17.271 -18.053 1.00 61.06 229 GLY A C 1
ATOM 1784 O O . GLY A 1 229 ? 2.723 -17.025 -19.209 1.00 61.06 229 GLY A O 1
ATOM 1785 N N . LEU A 1 230 ? 1.944 -18.476 -17.688 1.00 64.50 230 LEU A N 1
ATOM 1786 C CA . LEU A 1 230 ? 1.791 -19.601 -18.619 1.00 64.50 230 LEU A CA 1
ATOM 1787 C C . LEU A 1 230 ? 0.765 -19.305 -19.727 1.00 64.50 230 LEU A C 1
ATOM 1789 O O . LEU A 1 230 ? 0.976 -19.683 -20.878 1.00 64.50 230 LEU A O 1
ATOM 1793 N N . LEU A 1 231 ? -0.318 -18.588 -19.410 1.00 61.88 231 LEU A N 1
ATOM 1794 C CA . LEU A 1 231 ? -1.276 -18.096 -20.408 1.00 61.88 231 LEU A CA 1
ATOM 1795 C C . LEU A 1 231 ? -0.690 -16.972 -21.276 1.00 61.88 231 LEU A C 1
ATOM 1797 O O . LEU A 1 231 ? -0.998 -16.895 -22.459 1.00 61.88 231 LEU A O 1
ATOM 1801 N N . GLY A 1 232 ? 0.178 -16.128 -20.721 1.00 57.50 232 GLY A N 1
ATOM 1802 C CA . GLY A 1 232 ? 0.887 -15.073 -21.445 1.00 57.50 232 GLY A CA 1
ATOM 1803 C C . GLY A 1 232 ? 1.854 -15.628 -22.489 1.00 57.50 232 GLY A C 1
ATOM 1804 O O . GLY A 1 232 ? 1.917 -15.096 -23.594 1.00 57.50 232 GLY A O 1
ATOM 1805 N N . ILE A 1 233 ? 2.518 -16.752 -22.195 1.00 60.78 233 ILE A N 1
ATOM 1806 C CA . ILE A 1 233 ? 3.380 -17.477 -23.147 1.00 60.78 233 ILE A CA 1
ATOM 1807 C C . ILE A 1 233 ? 2.583 -17.941 -24.383 1.00 60.78 233 ILE A C 1
ATOM 1809 O O . ILE A 1 233 ? 3.102 -17.917 -25.495 1.00 60.78 233 ILE A O 1
ATOM 1813 N N . LEU A 1 234 ? 1.294 -18.275 -24.236 1.00 57.47 234 LEU A N 1
ATOM 1814 C CA . LEU A 1 234 ? 0.414 -18.622 -25.366 1.00 57.47 234 LEU A CA 1
ATOM 1815 C C . LEU A 1 234 ? 0.055 -17.415 -26.257 1.00 57.47 234 LEU A C 1
ATOM 1817 O O . LEU A 1 234 ? -0.333 -17.602 -27.409 1.00 57.47 234 LEU A O 1
ATOM 1821 N N . VAL A 1 235 ? 0.194 -16.186 -25.746 1.00 55.38 235 VAL A N 1
ATOM 1822 C CA . VAL A 1 235 ? -0.094 -14.920 -26.453 1.00 55.38 235 VAL A CA 1
ATOM 1823 C C . VAL A 1 235 ? 1.206 -14.194 -26.864 1.00 55.38 235 VAL A C 1
ATOM 1825 O O . VAL A 1 235 ? 1.161 -13.132 -27.481 1.00 55.38 235 VAL A O 1
ATOM 1828 N N . ALA A 1 236 ? 2.376 -14.785 -26.585 1.00 52.12 236 ALA A N 1
ATOM 1829 C CA . ALA A 1 236 ? 3.707 -14.168 -26.666 1.00 52.12 236 ALA A CA 1
ATOM 1830 C C . ALA A 1 236 ? 4.177 -13.721 -28.064 1.00 52.12 236 ALA A C 1
ATOM 1832 O O . ALA A 1 236 ? 5.218 -13.085 -28.180 1.00 52.12 236 ALA A O 1
ATOM 1833 N N . ASN A 1 237 ? 3.409 -13.965 -29.127 1.00 56.38 237 ASN A N 1
ATOM 1834 C CA . ASN A 1 237 ? 3.770 -13.547 -30.487 1.00 56.38 237 ASN A CA 1
ATOM 1835 C C . ASN A 1 237 ? 3.560 -12.043 -30.766 1.00 56.38 237 ASN A C 1
ATOM 1837 O O . ASN A 1 237 ? 3.690 -11.615 -31.912 1.00 56.38 237 ASN A O 1
ATOM 1841 N N . ILE A 1 238 ? 3.211 -11.230 -29.761 1.00 59.06 238 ILE A N 1
ATOM 1842 C CA . ILE A 1 238 ? 3.060 -9.775 -29.909 1.00 59.06 238 ILE A CA 1
ATOM 1843 C C . ILE A 1 238 ? 3.845 -9.064 -28.787 1.00 59.06 238 ILE A C 1
ATOM 1845 O O . ILE A 1 238 ? 3.306 -8.891 -27.690 1.00 59.06 238 ILE A O 1
ATOM 1849 N N . PRO A 1 239 ? 5.088 -8.605 -29.048 1.00 56.44 239 PRO A N 1
ATOM 1850 C CA . PRO A 1 239 ? 5.978 -7.999 -28.045 1.00 56.44 239 PRO A CA 1
ATOM 1851 C C . PRO A 1 239 ? 5.335 -6.839 -27.275 1.00 56.44 239 PRO A C 1
ATOM 1853 O O . PRO A 1 239 ? 5.423 -6.747 -26.052 1.00 56.44 239 PRO A O 1
ATOM 1856 N N . VAL A 1 240 ? 4.580 -5.995 -27.984 1.00 59.62 240 VAL A N 1
ATOM 1857 C CA . VAL A 1 240 ? 3.868 -4.850 -27.400 1.00 59.62 240 VAL A CA 1
ATOM 1858 C C . VAL A 1 240 ? 2.828 -5.303 -26.366 1.00 59.62 240 VAL A C 1
ATOM 1860 O O . VAL A 1 240 ? 2.721 -4.712 -25.295 1.00 59.62 240 VAL A O 1
ATOM 1863 N N . VAL A 1 241 ? 2.090 -6.383 -26.636 1.00 64.12 241 VAL A N 1
ATOM 1864 C CA . VAL A 1 241 ? 1.037 -6.890 -25.738 1.00 64.12 241 VAL A CA 1
ATOM 1865 C C . VAL A 1 241 ? 1.637 -7.446 -24.444 1.00 64.12 241 VAL A C 1
ATOM 1867 O O . VAL A 1 241 ? 1.067 -7.227 -23.376 1.00 64.12 241 VAL A O 1
ATOM 1870 N N . GLY A 1 242 ? 2.806 -8.090 -24.513 1.00 61.84 242 GLY A N 1
ATOM 1871 C CA . GLY A 1 242 ? 3.513 -8.604 -23.336 1.00 61.84 242 GLY A CA 1
ATOM 1872 C C . GLY A 1 242 ? 3.889 -7.508 -22.335 1.00 61.84 242 GLY A C 1
ATOM 1873 O O . GLY A 1 242 ? 3.631 -7.649 -21.140 1.00 61.84 242 GLY A O 1
ATOM 1874 N N . VAL A 1 243 ? 4.407 -6.376 -22.821 1.00 61.66 243 VAL A N 1
ATOM 1875 C CA . VAL A 1 243 ? 4.799 -5.227 -21.981 1.00 61.66 243 VAL A CA 1
ATOM 1876 C C . VAL A 1 243 ? 3.588 -4.592 -21.301 1.00 61.66 243 VAL A C 1
ATOM 1878 O O . VAL A 1 243 ? 3.611 -4.343 -20.094 1.00 61.66 243 VAL A O 1
ATOM 1881 N N . PHE A 1 244 ? 2.499 -4.371 -22.047 1.00 67.62 244 PHE A N 1
ATOM 1882 C CA . PHE A 1 244 ? 1.261 -3.830 -21.480 1.00 67.62 244 PHE A CA 1
ATOM 1883 C C . PHE A 1 244 ? 0.649 -4.768 -20.433 1.00 67.62 244 PHE A C 1
ATOM 1885 O O . PHE A 1 244 ? 0.204 -4.298 -19.386 1.00 67.62 244 PHE A O 1
ATOM 1892 N N . LEU A 1 245 ? 0.658 -6.083 -20.677 1.00 70.31 245 LEU A N 1
ATOM 1893 C CA . LEU A 1 245 ? 0.172 -7.076 -19.717 1.00 70.31 245 LEU A CA 1
ATOM 1894 C C . LEU A 1 245 ? 1.033 -7.122 -18.451 1.00 70.31 245 LEU A C 1
ATOM 1896 O O . LEU A 1 245 ? 0.481 -7.144 -17.352 1.00 70.31 245 LEU A O 1
ATOM 1900 N N . ALA A 1 246 ? 2.361 -7.083 -18.583 1.00 67.81 246 ALA A N 1
ATOM 1901 C CA . ALA A 1 246 ? 3.275 -7.057 -17.444 1.00 67.81 246 ALA A CA 1
ATOM 1902 C C . ALA A 1 246 ? 3.080 -5.795 -16.589 1.00 67.81 246 ALA A C 1
ATOM 1904 O O . ALA A 1 246 ? 2.953 -5.892 -15.367 1.00 67.81 246 ALA A O 1
ATOM 1905 N N . ALA A 1 247 ? 2.967 -4.621 -17.220 1.00 69.06 247 ALA A N 1
ATOM 1906 C CA . ALA A 1 247 ? 2.693 -3.367 -16.525 1.00 69.06 247 ALA A CA 1
ATOM 1907 C C . ALA A 1 247 ? 1.327 -3.397 -15.821 1.00 69.06 247 ALA A C 1
ATOM 1909 O O . ALA A 1 247 ? 1.233 -3.082 -14.636 1.00 69.06 247 ALA A O 1
ATOM 1910 N N . PHE A 1 248 ? 0.272 -3.840 -16.511 1.00 80.12 248 PHE A N 1
ATOM 1911 C CA . PHE A 1 248 ? -1.070 -3.968 -15.939 1.00 80.12 248 PHE A CA 1
ATOM 1912 C C . PHE A 1 248 ? -1.093 -4.924 -14.739 1.00 80.12 248 PHE A C 1
ATOM 1914 O O . PHE A 1 248 ? -1.671 -4.602 -13.700 1.00 80.12 248 PHE A O 1
ATOM 1921 N N . MET A 1 249 ? -0.417 -6.070 -14.853 1.00 78.88 249 MET A N 1
ATOM 1922 C CA . MET A 1 249 ? -0.284 -7.044 -13.772 1.00 78.88 249 MET A CA 1
ATOM 1923 C C . MET A 1 249 ? 0.504 -6.469 -12.591 1.00 78.88 249 MET A C 1
ATOM 1925 O O . MET A 1 249 ? 0.087 -6.642 -11.450 1.00 78.88 249 MET A O 1
ATOM 1929 N N . GLY A 1 250 ? 1.582 -5.722 -12.843 1.00 75.50 250 GLY A N 1
ATOM 1930 C CA . GLY A 1 250 ? 2.337 -5.019 -11.805 1.00 75.50 250 GLY A CA 1
ATOM 1931 C C . GLY A 1 250 ? 1.482 -4.006 -11.040 1.00 75.50 250 GLY A C 1
ATOM 1932 O O . GLY A 1 250 ? 1.476 -4.004 -9.809 1.00 75.50 250 GLY A O 1
ATOM 1933 N N . VAL A 1 251 ? 0.690 -3.197 -11.750 1.00 83.50 251 VAL A N 1
ATOM 1934 C CA . VAL A 1 251 ? -0.232 -2.227 -11.132 1.00 83.50 251 VAL A CA 1
ATOM 1935 C C . VAL A 1 251 ? -1.333 -2.931 -10.342 1.00 83.50 251 VAL A C 1
ATOM 1937 O O . VAL A 1 251 ? -1.693 -2.485 -9.253 1.00 83.50 251 VAL A O 1
ATOM 1940 N N . PHE A 1 252 ? -1.851 -4.048 -10.853 1.00 85.88 252 PHE A N 1
ATOM 1941 C CA . PHE A 1 252 ? -2.866 -4.836 -10.160 1.00 85.88 252 PHE A CA 1
ATOM 1942 C C . PHE A 1 252 ? -2.318 -5.461 -8.874 1.00 85.88 252 PHE A C 1
ATOM 1944 O O . PHE A 1 252 ? -2.961 -5.366 -7.828 1.00 85.88 252 PHE A O 1
ATOM 1951 N N . LEU A 1 253 ? -1.114 -6.040 -8.928 1.00 82.69 253 LEU A N 1
ATOM 1952 C CA . LEU A 1 253 ? -0.422 -6.587 -7.762 1.00 82.69 253 LEU A CA 1
ATOM 1953 C C . LEU A 1 253 ? -0.149 -5.497 -6.720 1.00 82.69 253 LEU A C 1
ATOM 1955 O O . LEU A 1 253 ? -0.431 -5.688 -5.539 1.00 82.69 253 LEU A O 1
ATOM 1959 N N . PHE A 1 254 ? 0.323 -4.326 -7.146 1.00 83.00 254 PHE A N 1
ATOM 1960 C CA . PHE A 1 254 ? 0.479 -3.184 -6.251 1.00 83.00 254 PHE A CA 1
ATOM 1961 C C . PHE A 1 254 ? -0.851 -2.816 -5.573 1.00 83.00 254 PHE A C 1
ATOM 1963 O O . PHE A 1 254 ? -0.926 -2.751 -4.344 1.00 83.00 254 PHE A O 1
ATOM 1970 N N . ALA A 1 255 ? -1.923 -2.654 -6.354 1.00 88.19 255 ALA A N 1
ATOM 1971 C CA . ALA A 1 255 ? -3.231 -2.274 -5.834 1.00 88.19 255 ALA A CA 1
ATOM 1972 C C . ALA A 1 255 ? -3.788 -3.308 -4.843 1.00 88.19 255 ALA A C 1
ATOM 1974 O O . ALA A 1 255 ? -4.234 -2.930 -3.759 1.00 88.19 255 ALA A O 1
ATOM 1975 N N . ILE A 1 256 ? -3.736 -4.605 -5.163 1.00 89.19 256 ILE A N 1
ATOM 1976 C CA . ILE A 1 256 ? -4.288 -5.647 -4.288 1.00 89.19 256 ILE A CA 1
ATOM 1977 C C . ILE A 1 256 ? -3.530 -5.752 -2.965 1.00 89.19 256 ILE A C 1
ATOM 1979 O O . ILE A 1 256 ? -4.169 -5.857 -1.917 1.00 89.19 256 ILE A O 1
ATOM 1983 N N . PHE A 1 257 ? -2.198 -5.643 -2.976 1.00 84.19 257 PHE A N 1
ATOM 1984 C CA . PHE A 1 257 ? -1.407 -5.663 -1.747 1.00 84.19 257 PHE A CA 1
ATOM 1985 C C . PHE A 1 257 ? -1.674 -4.443 -0.878 1.00 84.19 257 PHE A C 1
ATOM 1987 O O . PHE A 1 257 ? -1.950 -4.583 0.316 1.00 84.19 257 PHE A O 1
ATOM 1994 N N . SER A 1 258 ? -1.639 -3.247 -1.463 1.00 84.50 258 SER A N 1
ATOM 1995 C CA . SER A 1 258 ? -1.883 -2.023 -0.709 1.00 84.50 258 SER A CA 1
ATOM 1996 C C . SER A 1 258 ? -3.297 -1.982 -0.135 1.00 84.50 258 SER A C 1
ATOM 1998 O O . SER A 1 258 ? -3.464 -1.652 1.038 1.00 84.50 258 SER A O 1
ATOM 2000 N N . VAL A 1 259 ? -4.314 -2.370 -0.912 1.00 89.62 259 VAL A N 1
ATOM 2001 C CA . VAL A 1 259 ? -5.703 -2.407 -0.434 1.00 89.62 259 VAL A CA 1
ATOM 2002 C C . VAL A 1 259 ? -5.894 -3.492 0.622 1.00 89.62 259 VAL A C 1
ATOM 2004 O O . VAL A 1 259 ? -6.626 -3.257 1.581 1.00 89.62 259 VAL A O 1
ATOM 2007 N N . PHE A 1 260 ? -5.226 -4.645 0.514 1.00 89.62 260 PHE A N 1
ATOM 2008 C CA . PHE A 1 260 ? -5.283 -5.679 1.550 1.00 89.62 260 PHE A CA 1
ATOM 2009 C C . PHE A 1 260 ? -4.720 -5.169 2.879 1.00 89.62 260 PHE A C 1
ATOM 2011 O O . PHE A 1 260 ? -5.381 -5.290 3.910 1.00 89.62 260 PHE A O 1
ATOM 2018 N N . ILE A 1 261 ? -3.530 -4.559 2.856 1.00 85.19 261 ILE A N 1
ATOM 2019 C CA . ILE A 1 261 ? -2.897 -3.994 4.055 1.00 85.19 261 ILE A CA 1
ATOM 2020 C C . ILE A 1 261 ? -3.791 -2.912 4.667 1.00 85.19 261 ILE A C 1
ATOM 2022 O O . ILE A 1 261 ? -4.069 -2.956 5.864 1.00 85.19 261 ILE A O 1
ATOM 2026 N N . LEU A 1 262 ? -4.308 -1.989 3.849 1.00 87.06 262 LEU A N 1
ATOM 2027 C CA . LEU A 1 262 ? -5.201 -0.925 4.311 1.00 87.06 262 LEU A CA 1
ATOM 2028 C C . LEU A 1 262 ? -6.514 -1.472 4.875 1.00 87.06 262 LEU A C 1
ATOM 2030 O O . LEU A 1 262 ? -6.932 -1.044 5.944 1.00 87.06 262 LEU A O 1
ATOM 2034 N N . SER A 1 263 ? -7.120 -2.466 4.228 1.00 88.62 263 SER A N 1
ATOM 2035 C CA . SER A 1 263 ? -8.328 -3.132 4.730 1.00 88.62 263 SER A CA 1
ATOM 2036 C C . SER A 1 263 ? -8.063 -3.836 6.060 1.00 88.62 263 SER A C 1
ATOM 2038 O O . SER A 1 263 ? -8.879 -3.765 6.978 1.00 88.62 263 SER A O 1
ATOM 2040 N N . GLY A 1 264 ? -6.898 -4.477 6.192 1.00 87.19 264 GLY A N 1
ATOM 2041 C CA . GLY A 1 264 ? -6.409 -5.067 7.434 1.00 87.19 264 GLY A CA 1
ATOM 2042 C C . GLY A 1 264 ? -6.268 -4.040 8.552 1.00 87.19 264 GLY A C 1
ATOM 2043 O O . GLY A 1 264 ? -6.700 -4.279 9.678 1.00 87.19 264 GLY A O 1
ATOM 2044 N N . PHE A 1 265 ? -5.717 -2.873 8.230 1.00 86.19 265 PHE A N 1
ATOM 2045 C CA . PHE A 1 265 ? -5.538 -1.761 9.159 1.00 86.19 265 PHE A CA 1
ATOM 2046 C C . PHE A 1 265 ? -6.867 -1.146 9.591 1.00 86.19 265 PHE A C 1
ATOM 2048 O O . PHE A 1 265 ? -7.094 -0.965 10.786 1.00 86.19 265 PHE A O 1
ATOM 2055 N N . THR A 1 266 ? -7.774 -0.901 8.647 1.00 87.31 266 THR A N 1
ATOM 2056 C CA . THR A 1 266 ? -9.140 -0.449 8.920 1.00 87.31 266 THR A CA 1
ATOM 2057 C C . THR A 1 266 ? -9.886 -1.456 9.800 1.00 87.31 266 THR A C 1
ATOM 2059 O O . THR A 1 266 ? -10.489 -1.071 10.799 1.00 87.31 266 THR A O 1
ATOM 2062 N N . GLY A 1 267 ? -9.795 -2.753 9.493 1.00 87.12 267 GLY A N 1
ATOM 2063 C CA . GLY A 1 267 ? -10.424 -3.806 10.290 1.00 87.12 267 GLY A CA 1
ATOM 2064 C C . GLY A 1 267 ? -9.866 -3.897 11.712 1.00 87.12 267 GLY A C 1
ATOM 2065 O O . GLY A 1 267 ? -10.633 -4.010 12.666 1.00 87.12 267 GLY A O 1
ATOM 2066 N N . LEU A 1 268 ? -8.542 -3.801 11.879 1.00 87.25 268 LEU A N 1
ATOM 2067 C CA . LEU A 1 268 ? -7.903 -3.752 13.197 1.00 87.25 268 LEU A CA 1
ATOM 2068 C C . LEU A 1 268 ? -8.343 -2.523 13.997 1.00 87.25 268 LEU A C 1
ATOM 2070 O O . LEU A 1 268 ? -8.658 -2.657 15.178 1.00 87.25 268 LEU A O 1
ATOM 2074 N N . TYR A 1 269 ? -8.400 -1.355 13.354 1.00 86.12 269 TYR A N 1
ATOM 2075 C CA . TYR A 1 269 ? -8.863 -0.124 13.982 1.00 86.12 269 TYR A CA 1
ATOM 2076 C C . TYR A 1 269 ? -10.290 -0.281 14.531 1.00 86.12 269 TYR A C 1
ATOM 2078 O O . TYR A 1 269 ? -10.488 -0.128 15.731 1.00 86.12 269 TYR A O 1
ATOM 2086 N N . TYR A 1 270 ? -11.270 -0.680 13.710 1.00 85.44 270 TYR A N 1
ATOM 2087 C CA . TYR A 1 270 ? -12.660 -0.827 14.175 1.00 85.44 270 TYR A CA 1
ATOM 2088 C C . TYR A 1 270 ? -12.861 -1.995 15.150 1.00 85.44 270 TYR A C 1
ATOM 2090 O O . TYR A 1 270 ? -13.770 -1.958 15.978 1.00 85.44 270 TYR A O 1
ATOM 2098 N N . ARG A 1 271 ? -12.013 -3.030 15.099 1.00 86.69 271 ARG A N 1
ATOM 2099 C CA . ARG A 1 271 ? -12.042 -4.127 16.077 1.00 86.69 271 ARG A CA 1
ATOM 2100 C C . ARG A 1 271 ? -11.655 -3.657 17.479 1.00 86.69 271 ARG A C 1
ATOM 2102 O O . ARG A 1 271 ? -12.261 -4.103 18.450 1.00 86.69 271 ARG A O 1
ATOM 2109 N N . TYR A 1 272 ? -10.650 -2.793 17.589 1.00 85.69 272 TYR A N 1
ATOM 2110 C CA . TYR A 1 272 ? -10.095 -2.365 18.877 1.00 85.69 272 TYR A CA 1
ATOM 2111 C C . TYR A 1 272 ? -10.428 -0.922 19.251 1.00 85.69 272 TYR A C 1
ATOM 2113 O O . TYR A 1 272 ? -9.953 -0.438 20.274 1.00 85.69 272 TYR A O 1
ATOM 2121 N N . LEU A 1 273 ? -11.266 -0.242 18.467 1.00 81.38 273 LEU A N 1
ATOM 2122 C CA . LEU A 1 273 ? -11.832 1.034 18.871 1.00 81.38 273 LEU A CA 1
ATOM 2123 C C . LEU A 1 273 ? -12.583 0.833 20.204 1.00 81.38 273 LEU A C 1
ATOM 2125 O O . LEU A 1 273 ? -13.419 -0.080 20.280 1.00 81.38 273 LEU A O 1
ATOM 2129 N N . PRO A 1 274 ? -12.284 1.621 21.255 1.00 65.50 274 PRO A N 1
ATOM 2130 C CA . PRO A 1 274 ? -13.002 1.532 22.516 1.00 65.50 274 PRO A CA 1
ATOM 2131 C C . PRO A 1 274 ? -14.472 1.864 22.265 1.00 65.50 274 PRO A C 1
ATOM 2133 O O . PRO A 1 274 ? -14.772 2.864 21.615 1.00 65.50 274 PRO A O 1
ATOM 2136 N N . ASP A 1 275 ? -15.389 1.057 22.797 1.00 58.56 275 ASP A N 1
ATOM 2137 C CA . ASP A 1 275 ? -16.836 1.220 22.573 1.00 58.56 275 ASP A CA 1
ATOM 2138 C C . ASP A 1 275 ? -17.399 2.542 23.154 1.00 58.56 275 ASP A C 1
ATOM 2140 O O . ASP A 1 275 ? -18.541 2.910 22.899 1.00 58.56 275 ASP A O 1
ATOM 2144 N N . ALA A 1 276 ? -16.563 3.320 23.851 1.00 43.28 276 ALA A N 1
ATOM 2145 C CA . ALA A 1 276 ? -16.874 4.576 24.533 1.00 43.28 276 ALA A CA 1
ATOM 2146 C C . ALA A 1 276 ? -17.286 5.766 23.629 1.00 43.28 276 ALA A C 1
ATOM 2148 O O . ALA A 1 276 ? -17.418 6.880 24.128 1.00 43.28 276 ALA A O 1
ATOM 2149 N N . GLY A 1 277 ? -17.474 5.568 22.320 1.00 39.84 277 GLY A N 1
ATOM 2150 C CA . GLY A 1 277 ? -17.844 6.629 21.369 1.00 39.84 277 GLY A CA 1
ATOM 2151 C C . GLY A 1 277 ? -19.055 6.331 20.479 1.00 39.84 277 GLY A C 1
ATOM 2152 O O . GLY A 1 277 ? -19.390 7.160 19.640 1.00 39.84 277 GLY A O 1
ATOM 2153 N N . LEU A 1 278 ? -19.700 5.169 20.628 1.00 40.75 278 LEU A N 1
ATOM 2154 C CA . LEU A 1 278 ? -20.885 4.786 19.841 1.00 40.75 278 LEU A CA 1
ATOM 2155 C C . LEU A 1 278 ? -22.206 4.904 20.625 1.00 40.75 278 LEU A C 1
ATOM 2157 O O . LEU A 1 278 ? -23.266 4.674 20.053 1.00 40.75 278 LEU A O 1
ATOM 2161 N N . GLU A 1 279 ? -22.162 5.305 21.898 1.00 36.28 279 GLU A N 1
ATOM 2162 C CA . GLU A 1 279 ? -23.354 5.510 22.741 1.00 36.28 279 GLU A CA 1
ATOM 2163 C C . GLU A 1 279 ? -23.900 6.954 22.726 1.00 36.28 279 GLU A C 1
ATOM 2165 O O . GLU A 1 279 ? -24.754 7.290 23.540 1.00 36.28 279 GLU A O 1
ATOM 2170 N N . SER A 1 280 ? -23.443 7.832 21.820 1.00 33.91 280 SER A N 1
ATOM 2171 C CA . SER A 1 280 ? -23.885 9.241 21.795 1.00 33.91 280 SER A CA 1
ATOM 2172 C C . SER A 1 280 ? -24.882 9.610 20.691 1.00 33.91 280 SER A C 1
ATOM 2174 O O . SER A 1 280 ? -25.152 10.795 20.513 1.00 33.91 280 SER A O 1
ATOM 2176 N N . GLU A 1 281 ? -25.446 8.654 19.950 1.00 30.56 281 GLU A N 1
ATOM 2177 C CA . GLU A 1 281 ? -26.696 8.915 19.222 1.00 30.56 281 GLU A CA 1
ATOM 2178 C C . GLU A 1 281 ? -27.858 8.519 20.130 1.00 30.56 281 GLU A C 1
ATOM 2180 O O . GLU A 1 281 ? -28.284 7.366 20.192 1.00 30.56 281 GLU A O 1
ATOM 2185 N N . GLU A 1 282 ? -28.304 9.512 20.898 1.00 33.84 282 GLU A N 1
ATOM 2186 C CA . GLU A 1 282 ? -29.487 9.482 21.742 1.00 33.84 282 GLU A CA 1
ATOM 2187 C C . GLU A 1 282 ? -30.641 8.746 21.049 1.00 33.84 282 GLU A C 1
ATOM 2189 O O . GLU A 1 282 ? -31.140 9.148 19.995 1.00 33.84 282 GLU A O 1
ATOM 2194 N N . GLN A 1 283 ? -31.126 7.695 21.710 1.00 33.12 283 GLN A N 1
ATOM 2195 C CA . GLN A 1 283 ? -32.518 7.285 21.614 1.00 33.12 283 GLN A CA 1
ATOM 2196 C C . GLN A 1 283 ? -33.397 8.462 22.065 1.00 33.12 283 GLN A C 1
ATOM 2198 O O . GLN A 1 283 ? -33.873 8.504 23.197 1.00 33.12 283 GLN A O 1
ATOM 2203 N N . PHE A 1 284 ? -33.642 9.422 21.175 1.00 30.22 284 PHE A N 1
ATOM 2204 C CA . PHE A 1 284 ? -34.788 10.311 21.292 1.00 30.22 284 PHE A CA 1
ATOM 2205 C C . PHE A 1 284 ? -36.036 9.490 20.958 1.00 30.22 284 PHE A C 1
ATOM 2207 O O . PHE A 1 284 ? -36.545 9.484 19.838 1.00 30.22 284 PHE A O 1
ATOM 2214 N N . ILE A 1 285 ? -36.522 8.748 21.954 1.00 36.88 285 ILE A N 1
ATOM 2215 C CA . ILE A 1 285 ? -37.919 8.333 21.992 1.00 36.88 285 ILE A CA 1
ATOM 2216 C C . ILE A 1 285 ? -38.704 9.616 22.266 1.00 36.88 285 ILE A C 1
ATOM 2218 O O . ILE A 1 285 ? -38.834 10.045 23.409 1.00 36.88 285 ILE A O 1
ATOM 2222 N N . VAL A 1 286 ? -39.186 10.262 21.207 1.00 34.66 286 VAL A N 1
ATOM 2223 C CA . VAL A 1 286 ? -40.244 11.262 21.344 1.00 34.66 286 VAL A CA 1
ATOM 2224 C C . VAL A 1 286 ? -41.531 10.482 21.588 1.00 34.66 286 VAL A C 1
ATOM 2226 O O . VAL A 1 286 ? -42.100 9.900 20.667 1.00 34.66 286 VAL A O 1
ATOM 2229 N N . THR A 1 287 ? -41.942 10.400 22.849 1.00 35.41 287 THR A N 1
ATOM 2230 C CA . THR A 1 287 ? -43.335 10.125 23.198 1.00 35.41 287 THR A CA 1
ATOM 2231 C C . THR A 1 287 ? -44.136 11.402 23.000 1.00 35.41 287 THR A C 1
ATOM 2233 O O . THR A 1 287 ? -43.816 12.397 23.645 1.00 35.41 287 THR A O 1
ATOM 2236 N N . ASP A 1 288 ? -45.154 11.333 22.147 1.00 37.03 288 ASP A N 1
ATOM 2237 C CA . ASP A 1 288 ? -46.499 11.859 22.406 1.00 37.03 288 ASP A CA 1
ATOM 2238 C C . ASP A 1 288 ? -47.519 10.949 21.700 1.00 37.03 288 ASP A C 1
ATOM 2240 O O . ASP A 1 288 ? -47.348 10.692 20.484 1.00 37.03 288 ASP A O 1
#

Sequence (288 aa):
MERYNFKDELTPGVFRLLGRVLMPSFIMSLIFVVIIAGVGMVIVPDLSAEGEDFKTFLESAAEYESDELTGIMQEKIMNIFSLNMGSFIPLLILLVLGTFIFYNFSYNLSRNEVEKGNNSFAGALGNLFDKRILHYLVLSIIIGGLYQFLNYLVQMTGNAFILFIFAVTVGPVYYWFSLTYAAVGIGNMSFSEALSFTQSELTLGRVARVLGISILLSIALAVAGVIVGLLGILVANIPVVGVFLAAFMGVFLFAIFSVFILSGFTGLYYRYLPDAGLESEEQFIVTD

Foldseek 3Di:
DDAQPLQPCLPVQLVVLLVQLLPLLLVLLVVLVVVLVVVCCVLQVCLPVPDADVVNVLVCLVVDDPVVSVVVVVVSVVVSCVVRVVSVVVSVVSVLVSVLQSLQLLLQLSLCCNPPVDSDSVSSVVCSCDVQCVVVSVVLCVLVVVLVVVLVVQVVVVDPVSNVVCCLPVVLVSLLLVLLSVCCPNVVDHSVRSVVCSVPQVDSVLSVVLVVVLVVVVVVVVVVVVVVVVVVVVVVPDSVVSVVVVVSSVSSVVSSSSSSSSSSSNSSCVNRPPPVPVPPPDPPPDDD

Solvent-accessible surface area (backbone atoms only — not comparable to full-atom values): 15919 Å² total; per-residue (Å²): 130,87,76,77,52,28,71,81,39,42,68,66,38,22,56,53,44,26,70,64,38,36,61,63,38,33,54,53,50,51,55,44,51,51,49,50,54,56,50,42,51,69,66,48,65,63,78,64,72,76,88,44,55,68,64,57,49,50,60,50,57,75,74,48,55,73,70,56,44,52,51,53,50,51,52,51,53,50,49,55,45,65,78,40,52,87,44,42,61,63,52,50,52,50,52,52,49,48,51,49,49,54,52,37,30,46,46,39,21,50,48,31,33,67,79,68,72,39,59,50,64,68,67,14,58,77,58,52,78,45,72,75,53,55,62,48,48,60,54,47,49,54,53,50,49,51,52,50,52,52,50,49,59,42,55,73,64,72,41,68,66,59,42,49,52,45,51,73,54,52,42,53,53,55,54,46,57,54,42,28,55,52,32,33,70,73,66,70,35,54,72,70,53,13,47,49,46,33,61,74,63,48,35,68,72,62,47,46,52,52,53,52,52,48,51,55,49,50,52,54,48,50,54,49,46,52,53,51,49,59,55,45,63,79,58,55,92,38,62,70,57,52,54,54,51,52,51,51,50,51,51,46,52,52,32,51,52,53,38,43,54,49,23,41,46,53,30,51,48,66,38,57,52,71,75,90,74,74,80,76,75,73,84,77,76,80,83,131

Nearest PDB structures (foldseek):
  4ry2-assembly1_B  TM=2.395E-01  e=6.942E+00  Acetivibrio thermocellus ATCC 27405

pLDDT: mean 74.68, std 13.39, range [30.22, 93.38]

Secondary structure (DSSP, 8-state):
-PPP-TTT-HHHHHHHHHHHHHHHHHHHHHHHHHHHHHHHHHH-GGGGTSSS-HHHHHHHTTTS-HHHHHHHHHHHHHHHHHHTGGGHHHHHHHHHHHHHHHHHHHHHHHHHHHHHS---HHHHHHTTT-HHHHHHHHHHHHHHHHHHHHHHHHHTT--HHHHHHHHHHHHHHHHHHHHHHHHHHHH---HHHHHHHHHHTS-HHHHHHHHHHHHHHHHHHHHHHHHHHHHHHHHTT-HHHHHHHHHHHHHHHHHHHHHHHHHHHHHHHHHHS-GGGSS-S-------